Protein AF-A0A518CY31-F1 (afdb_monomer_lite)

pLDDT: mean 77.49, std 13.43, range [26.78, 96.19]

Secondary structure (DSSP, 8-state):
-PPP---S---PPP----SSSEEEEE---TT-HHHHHHHHHHHHHHHTTSSEEEEEE--HHHH-TT--HHHHHHHHHHHHHHHHS--TT--EEEE-SPPPHHHHHHHHTT-SEEE--S-S-HHHHHHH-SPEE-SHHHHHHHHHHHHSTTSPPHHHHHHHHT-SEEEEEEES---HHHHHHHHHHHTTTS-TEEEEEEE--SHHHHHHHHHHHTSTTGGGEEEE-S-HHHHHHH--S-EEEEEEEGGG-HHHHHHHHHHHGGGEEEEEEEEEES--SHHHHHHHHTTPEEEEEETTEEEEEPPSS--TTS--

Radius of gyration: 22.06 Å; chains: 1; bounding box: 59×37×68 Å

Foldseek 3Di:
DDDPPPPDDDLAADDDDDLALFEEEEEFLLLDLVRLLQQLQQCVLCFVQLNYAYEYEAECVRSHVVDDPVNSVVSNQVSNCVPPNDNVSGHYHYDHDDDDLSRLCSHLVNGQAYEDCPPDDPVVVVSSVGDYRHHSVSNNVSCCVSVDPQADNSQNLVLQLVCQAEEEEEAAARFLRNLLNVLVSCVVRHHPHYAYEYEHADDRRVNSVVNNCVGPCVVRYHYHPDHLLVVLVVDDAAHQEYEAECPVDDPSRVSNCLSCVVRHDQFHKYKYFQHPPVSVVVCVVVVWAWDDDDVGMTITTDHNDCDPVNVD

Sequence (312 aa):
MQIPSDERDGPERWPLVTLAPTRLLAWPRWERPDALERLVAVLEPAIRDGFAAVVLRFDPEEDGLHLDSDTALERFFAACADAFGDPSAIEALVVDVPLVRGELRSLAAAVDGLVDVGDRDALELARIGLAPLRTAAEVATWRTRHGEPGSLAPCLRAALCELVEGTALWLGGPDERTARDLAASLEGVIGDDARLVVAAPGRAAREARGVLLSSSLAPVIDWIDLDAVSLARAWTEPLELLVLDGSRGLPPLRRALDAWRSHLALGANVALVNDGGEGRELLLTEGLRLRSTDRGAAVFAAPERPDARLAR

Structure (mmCIF, N/CA/C/O backbone):
data_AF-A0A518CY31-F1
#
_entry.id   AF-A0A518CY31-F1
#
loop_
_atom_site.group_PDB
_atom_site.id
_atom_site.type_symbol
_atom_site.label_atom_id
_atom_site.label_alt_id
_atom_site.label_comp_id
_atom_site.label_asym_id
_atom_site.label_entity_id
_atom_site.label_seq_id
_atom_site.pdbx_PDB_ins_code
_atom_site.Cartn_x
_atom_site.Cartn_y
_atom_site.Cartn_z
_atom_site.occupancy
_atom_site.B_iso_or_equiv
_atom_site.auth_seq_id
_atom_site.auth_comp_id
_atom_site.auth_asym_id
_atom_site.auth_atom_id
_atom_site.pdbx_PDB_model_num
ATOM 1 N N . MET A 1 1 ? -36.641 -14.722 -25.970 1.00 37.84 1 MET A N 1
ATOM 2 C CA . MET A 1 1 ? -35.339 -14.178 -26.399 1.00 37.84 1 MET A CA 1
ATOM 3 C C . MET A 1 1 ? -34.779 -13.453 -25.190 1.00 37.84 1 MET A C 1
ATOM 5 O O . MET A 1 1 ? -35.264 -12.381 -24.862 1.00 37.84 1 MET A O 1
ATOM 9 N N . GLN A 1 2 ? -33.944 -14.146 -24.417 1.00 26.78 2 GLN A N 1
ATOM 10 C CA . GLN A 1 2 ? -33.345 -13.619 -23.192 1.00 26.78 2 GLN A CA 1
ATOM 11 C C . GLN A 1 2 ? -32.123 -12.790 -23.585 1.00 26.78 2 GLN A C 1
ATOM 13 O O . GLN A 1 2 ? -31.297 -13.252 -24.369 1.00 26.78 2 GLN A O 1
ATOM 18 N N . ILE A 1 3 ? -32.057 -11.562 -23.082 1.00 30.03 3 ILE A N 1
ATOM 19 C CA . ILE A 1 3 ? -30.855 -10.731 -23.129 1.00 30.03 3 ILE A CA 1
ATOM 20 C C . ILE A 1 3 ? -29.905 -11.327 -22.076 1.00 30.03 3 ILE A C 1
ATOM 22 O O . ILE A 1 3 ? -30.347 -11.475 -20.933 1.00 30.03 3 ILE A O 1
ATOM 26 N N . PRO A 1 4 ? -28.670 -11.732 -22.421 1.00 36.66 4 PRO A N 1
ATOM 27 C CA . PRO A 1 4 ? -27.710 -12.197 -21.429 1.00 36.66 4 PRO A CA 1
ATOM 28 C C . PRO A 1 4 ? -27.402 -11.054 -20.463 1.00 36.66 4 PRO A C 1
ATOM 30 O O . PRO A 1 4 ? -27.099 -9.936 -20.875 1.00 36.66 4 PRO A O 1
ATOM 33 N N . SER A 1 5 ? -27.535 -11.340 -19.178 1.00 40.38 5 SER A N 1
ATOM 34 C CA . SER A 1 5 ? -27.248 -10.448 -18.064 1.00 40.38 5 SER A CA 1
ATOM 35 C C . SER A 1 5 ? -25.738 -10.342 -17.819 1.00 40.38 5 SER A C 1
ATOM 37 O O . SER A 1 5 ? -25.258 -10.855 -16.817 1.00 40.38 5 SER A O 1
ATOM 39 N N . ASP A 1 6 ? -25.022 -9.669 -18.722 1.00 40.16 6 ASP A N 1
ATOM 40 C CA . ASP A 1 6 ? -23.598 -9.294 -18.575 1.00 40.16 6 ASP A CA 1
ATOM 41 C C . ASP A 1 6 ? -23.417 -7.862 -18.009 1.00 40.16 6 ASP A C 1
ATOM 43 O O . ASP A 1 6 ? -22.346 -7.271 -18.090 1.00 40.16 6 ASP A O 1
ATOM 47 N N . GLU A 1 7 ? -24.466 -7.255 -17.442 1.00 38.84 7 GLU A N 1
ATOM 48 C CA . GLU A 1 7 ? -24.470 -5.829 -17.052 1.00 38.84 7 GLU A CA 1
ATOM 49 C C . GLU A 1 7 ? -24.350 -5.549 -15.544 1.00 38.84 7 GLU A C 1
ATOM 51 O O . GLU A 1 7 ? -24.724 -4.474 -15.070 1.00 38.84 7 GLU A O 1
ATOM 56 N N . ARG A 1 8 ? -23.794 -6.474 -14.762 1.00 38.59 8 ARG A N 1
ATOM 57 C CA . ARG A 1 8 ? -23.371 -6.182 -13.387 1.00 38.59 8 ARG A CA 1
ATOM 58 C C . ARG A 1 8 ? -22.140 -6.993 -13.051 1.00 38.59 8 ARG A C 1
ATOM 60 O O . ARG A 1 8 ? -22.305 -8.053 -12.489 1.00 38.59 8 ARG A O 1
ATOM 67 N N . ASP A 1 9 ? -20.978 -6.492 -13.438 1.00 40.56 9 ASP A N 1
ATOM 68 C CA . ASP A 1 9 ? -19.723 -6.616 -12.697 1.00 40.56 9 ASP A CA 1
ATOM 69 C C . ASP A 1 9 ? -18.748 -5.633 -13.356 1.00 40.56 9 ASP A C 1
ATOM 71 O O . ASP A 1 9 ? -18.490 -5.683 -14.561 1.00 40.56 9 ASP A O 1
ATOM 75 N N . GLY A 1 10 ? -18.254 -4.653 -12.595 1.00 45.22 10 GLY A N 1
ATOM 76 C CA . GLY A 1 10 ? -17.042 -3.951 -13.019 1.00 45.22 10 GLY A CA 1
ATOM 77 C C . GLY A 1 10 ? -15.913 -4.979 -13.168 1.00 45.22 10 GLY A C 1
ATOM 78 O O . GLY A 1 10 ? -16.012 -6.052 -12.578 1.00 45.22 10 GLY A O 1
ATOM 79 N N . PRO A 1 11 ? -14.850 -4.707 -13.944 1.00 48.38 11 PRO A N 1
ATOM 80 C CA . PRO A 1 11 ? -13.732 -5.639 -14.016 1.00 48.38 11 PRO A CA 1
ATOM 81 C C . PRO A 1 11 ? -13.215 -5.890 -12.596 1.00 48.38 11 PRO A C 1
ATOM 83 O O . PRO A 1 11 ? -12.748 -4.958 -11.938 1.00 48.38 11 PRO A O 1
ATOM 86 N N . GLU A 1 12 ? -13.347 -7.129 -12.123 1.00 58.69 12 GLU A N 1
ATOM 87 C CA . GLU A 1 12 ? -12.766 -7.580 -10.862 1.00 58.69 12 GLU A CA 1
ATOM 88 C C . GLU A 1 12 ? -11.277 -7.206 -10.883 1.00 58.69 12 GLU A C 1
ATOM 90 O O . GLU A 1 12 ? -10.581 -7.452 -11.879 1.00 58.69 12 GLU A O 1
ATOM 95 N N . ARG A 1 13 ? -10.809 -6.483 -9.857 1.00 65.31 13 ARG A N 1
ATOM 96 C CA . ARG A 1 13 ? -9.423 -5.998 -9.808 1.00 65.31 13 ARG A CA 1
ATOM 97 C C . ARG A 1 13 ? -8.477 -7.191 -9.729 1.00 65.31 13 ARG A C 1
ATOM 99 O O . ARG A 1 13 ? -8.743 -8.147 -9.009 1.00 65.31 13 ARG A O 1
ATOM 106 N N . TRP A 1 14 ? -7.348 -7.104 -10.431 1.00 77.50 14 TRP A N 1
ATOM 107 C CA . TRP A 1 14 ? -6.321 -8.141 -10.350 1.00 77.50 14 TRP A CA 1
ATOM 108 C C . TRP A 1 14 ? -5.801 -8.273 -8.906 1.00 77.50 14 TRP A C 1
ATOM 110 O O . TRP A 1 14 ? -5.466 -7.247 -8.301 1.00 77.50 14 TRP A O 1
ATOM 120 N N . PRO A 1 15 ? -5.709 -9.491 -8.342 1.00 76.81 15 PRO A N 1
ATOM 121 C CA . PRO A 1 15 ? -5.292 -9.681 -6.958 1.00 76.81 15 PRO A CA 1
ATOM 122 C C . PRO A 1 15 ? -3.784 -9.428 -6.823 1.00 76.81 15 PRO A C 1
ATOM 124 O O . PRO A 1 15 ? -2.960 -10.292 -7.109 1.00 76.81 15 PRO A O 1
ATOM 127 N N . LEU A 1 16 ? -3.413 -8.217 -6.400 1.00 77.44 16 LEU A N 1
ATOM 128 C CA . LEU A 1 16 ? -2.031 -7.832 -6.107 1.00 77.44 16 LEU A CA 1
ATOM 129 C C . LEU A 1 16 ? -1.851 -7.683 -4.596 1.00 77.44 16 LEU A C 1
ATOM 131 O O . LEU A 1 16 ? -2.319 -6.712 -3.997 1.00 77.44 16 LEU A O 1
ATOM 135 N N . VAL A 1 17 ? -1.149 -8.636 -3.988 1.00 79.50 17 VAL A N 1
ATOM 136 C CA . VAL A 1 17 ? -0.787 -8.581 -2.569 1.00 79.50 17 VAL A CA 1
ATOM 137 C C . VAL A 1 17 ? 0.557 -7.880 -2.452 1.00 79.50 17 VAL A C 1
ATOM 139 O O . VAL A 1 17 ? 1.554 -8.375 -2.967 1.00 79.50 17 VAL A O 1
ATOM 142 N N . THR A 1 18 ? 0.571 -6.716 -1.805 1.00 80.00 18 THR A N 1
ATOM 143 C CA . THR A 1 18 ? 1.792 -5.931 -1.624 1.00 80.00 18 THR A CA 1
ATOM 144 C C . THR A 1 18 ? 1.776 -5.123 -0.335 1.00 80.00 18 THR A C 1
ATOM 146 O O . THR A 1 18 ? 0.711 -4.651 0.081 1.00 80.00 18 THR A O 1
ATOM 149 N N . LEU A 1 19 ? 2.948 -4.958 0.285 1.00 72.94 19 LEU A N 1
ATOM 150 C CA . LEU A 1 19 ? 3.123 -4.062 1.427 1.00 72.94 19 LEU A CA 1
ATOM 151 C C . LEU A 1 19 ? 3.312 -2.618 0.966 1.00 72.94 19 LEU A C 1
ATOM 153 O O . LEU A 1 19 ? 2.888 -1.705 1.671 1.00 72.94 19 LEU A O 1
ATOM 157 N N . ALA A 1 20 ? 3.883 -2.398 -0.218 1.00 78.50 20 ALA A N 1
ATOM 158 C CA . ALA A 1 20 ? 4.064 -1.059 -0.749 1.00 78.50 20 ALA A CA 1
ATOM 159 C C . ALA A 1 20 ? 2.729 -0.286 -0.841 1.00 78.50 20 ALA A C 1
ATOM 161 O O . ALA A 1 20 ? 1.679 -0.845 -1.188 1.00 78.50 20 ALA A O 1
ATOM 162 N N . PRO A 1 21 ? 2.746 1.028 -0.556 1.00 71.81 21 PRO A N 1
ATOM 163 C CA . PRO A 1 21 ? 1.538 1.849 -0.566 1.00 71.81 21 PRO A CA 1
ATOM 164 C C . PRO A 1 21 ? 1.033 2.127 -1.983 1.00 71.81 21 PRO A C 1
ATOM 166 O O . PRO A 1 21 ? -0.125 2.488 -2.164 1.00 71.81 21 PRO A O 1
ATOM 169 N N . THR A 1 22 ? 1.898 1.984 -2.987 1.00 85.75 22 THR A N 1
ATOM 170 C CA . THR A 1 22 ? 1.567 2.221 -4.392 1.00 85.75 22 THR A CA 1
ATOM 171 C C . THR A 1 22 ? 2.145 1.121 -5.273 1.00 85.75 22 THR A C 1
ATOM 173 O O . THR A 1 22 ? 3.075 0.415 -4.882 1.00 85.75 22 THR A O 1
ATOM 176 N N . ARG A 1 23 ? 1.584 0.960 -6.471 1.00 91.38 23 ARG A N 1
ATOM 177 C CA . ARG A 1 23 ? 1.974 -0.055 -7.452 1.00 91.38 23 ARG A CA 1
ATOM 178 C C . ARG A 1 23 ? 2.261 0.605 -8.788 1.00 91.38 23 ARG A C 1
ATOM 180 O O . ARG A 1 23 ? 1.411 1.304 -9.339 1.00 91.38 23 ARG A O 1
ATOM 187 N N . LEU A 1 24 ? 3.438 0.343 -9.334 1.00 94.44 24 LEU A N 1
ATOM 188 C CA . LEU A 1 24 ? 3.802 0.735 -10.688 1.00 94.44 24 LEU A CA 1
ATOM 189 C C . LEU A 1 24 ? 3.884 -0.505 -11.563 1.00 94.44 24 LEU A C 1
ATOM 191 O O . LEU A 1 24 ? 4.696 -1.388 -11.310 1.00 94.44 24 LEU A O 1
ATOM 195 N N . LEU A 1 25 ? 3.068 -0.552 -12.611 1.00 94.25 25 LEU A N 1
ATOM 196 C CA . LEU A 1 25 ? 3.213 -1.549 -13.661 1.00 94.25 25 LEU A CA 1
ATOM 197 C C . LEU A 1 25 ? 4.387 -1.165 -14.556 1.00 94.25 25 LEU A C 1
ATOM 199 O O . LEU A 1 25 ? 4.446 -0.049 -15.070 1.00 94.25 25 LEU A O 1
ATOM 203 N N . ALA A 1 26 ? 5.293 -2.104 -14.774 1.00 92.94 26 ALA A N 1
ATOM 204 C CA . ALA A 1 26 ? 6.403 -1.989 -15.696 1.00 92.94 26 ALA A CA 1
ATOM 205 C C . ALA A 1 26 ? 6.455 -3.218 -16.603 1.00 92.94 26 ALA A C 1
ATOM 207 O O . ALA A 1 26 ? 6.161 -4.343 -16.198 1.00 92.94 26 ALA A O 1
ATOM 208 N N . TRP A 1 27 ? 6.847 -2.989 -17.850 1.00 88.50 27 TRP A N 1
ATOM 209 C CA . TRP A 1 27 ? 6.891 -4.029 -18.869 1.00 88.50 27 TRP A CA 1
ATOM 210 C C . TRP A 1 27 ? 8.176 -3.904 -19.695 1.00 88.50 27 TRP A C 1
ATOM 212 O O . TRP A 1 27 ? 8.152 -3.383 -20.816 1.00 88.50 27 TRP A O 1
ATOM 222 N N . PRO A 1 28 ? 9.327 -4.303 -19.124 1.00 88.25 28 PRO A N 1
ATOM 223 C CA . PRO A 1 28 ? 10.593 -4.247 -19.840 1.00 88.25 28 PRO A CA 1
ATOM 224 C C . PRO A 1 28 ? 10.627 -5.264 -20.988 1.00 88.25 28 PRO A C 1
ATOM 226 O O . PRO A 1 28 ? 9.915 -6.265 -20.982 1.00 88.25 28 PRO A O 1
ATOM 229 N N . ARG A 1 29 ? 11.498 -5.014 -21.969 1.00 85.25 29 ARG A N 1
ATOM 230 C CA . ARG A 1 29 ? 11.925 -6.021 -22.949 1.00 85.25 29 ARG A CA 1
ATOM 231 C C . ARG A 1 29 ? 13.005 -6.889 -22.324 1.00 85.25 29 ARG A C 1
ATOM 233 O O . ARG A 1 29 ? 14.163 -6.481 -22.262 1.00 85.25 29 ARG A O 1
ATOM 240 N N . TRP A 1 30 ? 12.622 -8.048 -21.813 1.00 85.44 30 TRP A N 1
ATOM 241 C CA . TRP A 1 30 ? 13.512 -8.920 -21.046 1.00 85.44 30 TRP A CA 1
ATOM 242 C C . TRP A 1 30 ? 14.681 -9.493 -21.853 1.00 85.44 30 TRP A C 1
ATOM 244 O O . TRP A 1 30 ? 15.728 -9.825 -21.293 1.00 85.44 30 TRP A O 1
ATOM 254 N N . GLU A 1 31 ? 14.534 -9.572 -23.173 1.00 81.50 31 GLU A N 1
ATOM 255 C CA . GLU A 1 31 ? 15.571 -10.002 -24.104 1.00 81.50 31 GLU A CA 1
ATOM 256 C C . GLU A 1 31 ? 16.671 -8.947 -24.311 1.00 81.50 31 GLU A C 1
ATOM 258 O O . GLU A 1 31 ? 17.739 -9.252 -24.848 1.00 81.50 31 GLU A O 1
ATOM 263 N N . ARG A 1 32 ? 16.423 -7.700 -23.892 1.00 84.00 32 ARG A N 1
ATOM 264 C CA . ARG A 1 32 ? 17.317 -6.560 -24.092 1.00 84.00 32 ARG A CA 1
ATOM 265 C C . ARG A 1 32 ? 18.075 -6.215 -22.805 1.00 84.00 32 ARG A C 1
ATOM 267 O O . ARG A 1 32 ? 17.458 -5.734 -21.855 1.00 84.00 32 ARG A O 1
ATOM 274 N N . PRO A 1 33 ? 19.414 -6.366 -22.772 1.00 76.19 33 PRO A N 1
ATOM 275 C CA . PRO A 1 33 ? 20.207 -6.082 -21.571 1.00 76.19 33 PRO A CA 1
ATOM 276 C C . PRO A 1 33 ? 20.062 -4.640 -21.060 1.00 76.19 33 PRO A C 1
ATOM 278 O O . PRO A 1 33 ? 20.013 -4.403 -19.860 1.00 76.19 33 PRO A O 1
ATOM 281 N N . ASP A 1 34 ? 19.927 -3.680 -21.976 1.00 87.00 34 ASP A N 1
ATOM 282 C CA . ASP A 1 34 ? 19.817 -2.249 -21.687 1.00 87.00 34 ASP A CA 1
ATOM 283 C C . ASP A 1 34 ? 18.421 -1.819 -21.196 1.00 87.00 34 ASP A C 1
ATOM 285 O O . ASP A 1 34 ? 18.264 -0.722 -20.656 1.00 87.00 34 ASP A O 1
ATOM 289 N N . ALA A 1 35 ? 17.390 -2.650 -21.391 1.00 88.19 35 ALA A N 1
ATOM 290 C CA . ALA A 1 35 ? 16.018 -2.300 -21.028 1.00 88.19 35 ALA A CA 1
ATOM 291 C C . ALA A 1 35 ? 15.815 -2.262 -19.508 1.00 88.19 35 ALA A C 1
ATOM 293 O O . ALA A 1 35 ? 15.137 -1.362 -19.009 1.00 88.19 35 ALA A O 1
ATOM 294 N N . LEU A 1 36 ? 16.432 -3.192 -18.771 1.00 89.19 36 LEU A N 1
ATOM 295 C CA . LEU A 1 36 ? 16.355 -3.225 -17.309 1.00 89.19 36 LEU A CA 1
ATOM 296 C C . LEU A 1 36 ? 17.103 -2.053 -16.676 1.00 89.19 36 LEU A C 1
ATOM 298 O O . LEU A 1 36 ? 16.550 -1.395 -15.802 1.00 89.19 36 LEU A O 1
ATOM 302 N N . GLU A 1 37 ? 18.299 -1.723 -17.164 1.00 91.81 37 GLU A N 1
ATOM 303 C CA . GLU A 1 37 ? 19.059 -0.562 -16.680 1.00 91.81 37 GLU A CA 1
ATOM 304 C C . GLU A 1 37 ? 18.272 0.744 -16.866 1.00 91.81 37 GLU A C 1
ATOM 306 O O . GLU A 1 37 ? 18.145 1.544 -15.935 1.00 91.81 37 GLU A O 1
ATOM 311 N N . ARG A 1 38 ? 17.670 0.944 -18.049 1.00 92.12 38 ARG A N 1
ATOM 312 C CA . ARG A 1 38 ? 16.790 2.097 -18.300 1.00 92.12 38 ARG A CA 1
ATOM 313 C C . ARG A 1 38 ? 15.576 2.104 -17.382 1.00 92.12 38 ARG A C 1
ATOM 315 O O . ARG A 1 38 ? 15.224 3.156 -16.851 1.00 92.12 38 ARG A O 1
ATOM 322 N N . LEU A 1 39 ? 14.926 0.952 -17.219 1.00 93.75 39 LEU A N 1
ATOM 323 C CA . LEU A 1 39 ? 13.747 0.822 -16.372 1.00 93.75 39 LEU A CA 1
ATOM 324 C C . LEU A 1 39 ? 14.073 1.181 -14.922 1.00 93.75 39 LEU A C 1
ATOM 326 O O . LEU A 1 39 ? 13.369 1.996 -14.328 1.00 93.75 39 LEU A O 1
ATOM 330 N N . VAL A 1 40 ? 15.162 0.638 -14.380 1.00 94.69 40 VAL A N 1
ATOM 331 C CA . VAL A 1 40 ? 15.624 0.922 -13.018 1.00 94.69 40 VAL A CA 1
ATOM 332 C C . VAL A 1 40 ? 15.954 2.406 -12.848 1.00 94.69 40 VAL A C 1
ATOM 334 O O . VAL A 1 40 ? 15.514 3.010 -11.872 1.00 94.69 40 VAL A O 1
ATOM 337 N N . ALA A 1 41 ? 16.633 3.029 -13.816 1.00 94.50 41 ALA A N 1
ATOM 338 C CA . ALA A 1 41 ? 16.935 4.462 -13.769 1.00 94.50 41 ALA A CA 1
ATOM 339 C C . ALA A 1 41 ? 15.671 5.346 -13.752 1.00 94.50 41 ALA A C 1
ATOM 341 O O . ALA A 1 41 ? 15.654 6.399 -13.115 1.00 94.50 41 ALA A O 1
ATOM 342 N N . VAL A 1 42 ? 14.599 4.933 -14.437 1.00 95.81 42 VAL A N 1
ATOM 343 C CA . VAL A 1 42 ? 13.309 5.642 -14.420 1.00 95.81 42 VAL A CA 1
ATOM 344 C C . VAL A 1 42 ? 12.538 5.380 -13.123 1.00 95.81 42 VAL A C 1
ATOM 346 O O . VAL A 1 42 ? 11.924 6.305 -12.591 1.00 95.81 42 VAL A O 1
ATOM 349 N N . LEU A 1 43 ? 12.578 4.149 -12.606 1.00 95.31 43 LEU A N 1
ATOM 350 C CA . LEU A 1 43 ? 11.849 3.723 -11.409 1.00 95.31 43 LEU A CA 1
ATOM 351 C C . LEU A 1 43 ? 12.471 4.187 -10.094 1.00 95.31 43 LEU A C 1
ATOM 353 O O . LEU A 1 43 ? 11.732 4.296 -9.115 1.00 95.31 43 LEU A O 1
ATOM 357 N N . GLU A 1 44 ? 13.784 4.448 -10.047 1.00 94.19 44 GLU A N 1
ATOM 358 C CA . GLU A 1 44 ? 14.520 4.768 -8.811 1.00 94.19 44 GLU A CA 1
ATOM 359 C C . GLU A 1 44 ? 13.756 5.728 -7.882 1.00 94.19 44 GLU A C 1
ATOM 361 O O . GLU A 1 44 ? 13.612 5.401 -6.697 1.00 94.19 44 GLU A O 1
ATOM 366 N N . PRO A 1 45 ? 13.190 6.860 -8.364 1.00 92.75 45 PRO A N 1
ATOM 367 C CA . PRO A 1 45 ? 12.512 7.805 -7.490 1.00 92.75 45 PRO A CA 1
ATOM 368 C C . PRO A 1 45 ? 11.311 7.214 -6.754 1.00 92.75 45 PRO A C 1
ATOM 370 O O . PRO A 1 45 ? 10.925 7.778 -5.741 1.00 92.75 45 PRO A O 1
ATOM 373 N N . ALA A 1 46 ? 10.706 6.131 -7.239 1.00 91.31 46 ALA A N 1
ATOM 374 C CA . ALA A 1 46 ? 9.539 5.490 -6.640 1.00 91.31 46 ALA A CA 1
ATOM 375 C C . ALA A 1 46 ? 9.869 4.256 -5.793 1.00 91.31 46 ALA A C 1
ATOM 377 O O . ALA A 1 46 ? 9.148 3.988 -4.840 1.00 91.31 46 ALA A O 1
ATOM 378 N N . ILE A 1 47 ? 10.916 3.502 -6.122 1.00 91.25 47 ILE A N 1
ATOM 379 C CA . ILE A 1 47 ? 11.086 2.144 -5.573 1.00 91.25 47 ILE A CA 1
ATOM 380 C C . ILE A 1 47 ? 12.174 2.063 -4.502 1.00 91.25 47 ILE A C 1
ATOM 382 O O . ILE A 1 47 ? 12.119 1.199 -3.633 1.00 91.25 47 ILE A O 1
ATOM 386 N N . ARG A 1 48 ? 13.150 2.981 -4.532 1.00 83.25 48 ARG A N 1
ATOM 387 C CA . ARG A 1 48 ? 14.386 2.894 -3.737 1.00 83.25 48 ARG A CA 1
ATOM 388 C C . ARG A 1 48 ? 14.159 2.804 -2.226 1.00 83.25 48 ARG A C 1
ATOM 390 O O . ARG A 1 48 ? 14.963 2.209 -1.522 1.00 83.25 48 ARG A O 1
ATOM 397 N N . ASP A 1 49 ? 13.102 3.426 -1.724 1.00 81.25 49 ASP A N 1
ATOM 398 C CA . ASP A 1 49 ? 12.746 3.434 -0.305 1.00 81.25 49 ASP A CA 1
ATOM 399 C C . ASP A 1 49 ? 11.436 2.694 -0.012 1.00 81.25 49 ASP A C 1
ATOM 401 O O . ASP A 1 49 ? 10.771 2.993 0.978 1.00 81.25 49 ASP A O 1
ATOM 405 N N . GLY A 1 50 ? 11.053 1.754 -0.883 1.00 83.38 50 GLY A N 1
ATOM 406 C CA . GLY A 1 50 ? 9.857 0.928 -0.709 1.00 83.38 50 GLY A CA 1
ATOM 407 C C . GLY A 1 50 ? 8.537 1.676 -0.907 1.00 83.38 50 GLY A C 1
ATOM 408 O O . GLY A 1 50 ? 7.481 1.193 -0.508 1.00 83.38 50 GLY A O 1
ATOM 409 N N . PHE A 1 51 ? 8.563 2.871 -1.510 1.00 84.94 51 PHE A N 1
ATOM 410 C CA . PHE A 1 51 ? 7.346 3.653 -1.739 1.00 84.94 51 PHE A CA 1
ATOM 411 C C . PHE A 1 51 ? 6.415 3.035 -2.795 1.00 84.94 51 PHE A C 1
ATOM 413 O O . PHE A 1 51 ? 5.199 3.202 -2.715 1.00 84.94 51 PHE A O 1
ATOM 420 N N . ALA A 1 52 ? 6.951 2.323 -3.779 1.00 88.00 52 ALA A N 1
ATOM 421 C CA . ALA A 1 52 ? 6.158 1.628 -4.779 1.00 88.00 52 ALA A CA 1
ATOM 422 C C . ALA A 1 52 ? 6.653 0.198 -4.960 1.00 88.00 52 ALA A C 1
ATOM 424 O O . ALA A 1 52 ? 7.856 -0.024 -5.104 1.00 88.00 52 ALA A O 1
ATOM 425 N N . ALA A 1 53 ? 5.714 -0.743 -5.024 1.00 92.94 53 ALA A N 1
ATOM 426 C CA . ALA A 1 53 ? 5.984 -2.064 -5.555 1.00 92.94 53 ALA A CA 1
ATOM 427 C C . ALA A 1 53 ? 5.986 -1.993 -7.078 1.00 92.94 53 ALA A C 1
ATOM 429 O O . ALA A 1 53 ? 5.158 -1.305 -7.691 1.00 92.94 53 ALA A O 1
ATOM 430 N N . VAL A 1 54 ? 6.908 -2.723 -7.693 1.00 95.00 54 VAL A N 1
ATOM 431 C CA . VAL A 1 54 ? 6.984 -2.833 -9.148 1.00 95.00 54 VAL A CA 1
ATOM 432 C C . VAL A 1 54 ? 6.282 -4.105 -9.571 1.00 95.00 54 VAL A C 1
ATOM 434 O O . VAL A 1 54 ? 6.726 -5.204 -9.258 1.00 95.00 54 VAL A O 1
ATOM 437 N N . VAL A 1 55 ? 5.185 -3.957 -10.300 1.00 94.44 55 VAL A N 1
ATOM 438 C CA . VAL A 1 55 ? 4.514 -5.073 -10.956 1.00 94.44 55 VAL A CA 1
ATOM 439 C C . VAL A 1 55 ? 5.162 -5.244 -12.320 1.00 94.44 55 VAL A C 1
ATOM 441 O O . VAL A 1 55 ? 5.001 -4.406 -13.202 1.00 94.44 55 VAL A O 1
ATOM 444 N N . LEU A 1 56 ? 5.939 -6.301 -12.480 1.00 93.12 56 LEU A N 1
ATOM 445 C CA . LEU A 1 56 ? 6.686 -6.632 -13.678 1.00 93.12 56 LEU A CA 1
ATOM 446 C C . LEU A 1 56 ? 5.872 -7.611 -14.518 1.00 93.12 56 LEU A C 1
ATOM 448 O O . LEU A 1 56 ? 5.592 -8.728 -14.089 1.00 93.12 56 LEU A O 1
ATOM 452 N N . ARG A 1 57 ? 5.498 -7.211 -15.731 1.00 90.06 57 ARG A N 1
ATOM 453 C CA . ARG A 1 57 ? 4.917 -8.147 -16.699 1.00 90.06 57 ARG A CA 1
ATOM 454 C C . ARG A 1 57 ? 6.036 -9.010 -17.274 1.00 90.06 57 ARG A C 1
ATOM 456 O O . ARG A 1 57 ? 6.995 -8.478 -17.837 1.00 90.06 57 ARG A O 1
ATOM 463 N N . PHE A 1 58 ? 5.863 -10.320 -17.200 1.00 88.12 58 PHE A N 1
ATOM 464 C CA . PHE A 1 58 ? 6.640 -11.313 -17.927 1.00 88.12 58 PHE A CA 1
ATOM 465 C C . PHE A 1 58 ? 5.701 -12.217 -18.743 1.00 88.12 58 PHE A C 1
ATOM 467 O O . PHE A 1 58 ? 4.680 -12.667 -18.241 1.00 88.12 58 PHE A O 1
ATOM 474 N N . ASP A 1 59 ? 5.997 -12.458 -20.015 1.00 85.75 59 ASP A N 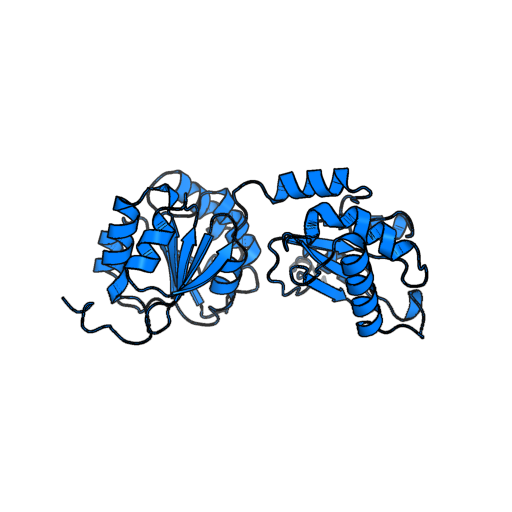1
ATOM 475 C CA . ASP A 1 59 ? 5.266 -13.425 -20.840 1.00 85.75 59 ASP A CA 1
ATOM 476 C C . ASP A 1 59 ? 6.249 -14.346 -21.542 1.00 85.75 59 ASP A C 1
ATOM 478 O O . ASP A 1 59 ? 6.976 -13.901 -22.438 1.00 85.75 59 ASP A O 1
ATOM 482 N N . PRO A 1 60 ? 6.254 -15.631 -21.169 1.00 79.00 60 PRO A N 1
ATOM 483 C CA . PRO A 1 60 ? 7.168 -16.611 -21.733 1.00 79.00 60 PRO A CA 1
ATOM 484 C C . PRO A 1 60 ? 7.134 -16.695 -23.268 1.00 79.00 60 PRO A C 1
ATOM 486 O O . PRO A 1 60 ? 8.142 -17.054 -23.882 1.00 79.00 60 PRO A O 1
ATOM 489 N N . GLU A 1 61 ? 5.995 -16.388 -23.904 1.00 81.50 61 GLU A N 1
ATOM 490 C CA . GLU A 1 61 ? 5.841 -16.473 -25.359 1.00 81.50 61 GLU A CA 1
ATOM 491 C C . GLU A 1 61 ? 6.518 -15.301 -26.081 1.00 81.50 61 GLU A C 1
ATOM 493 O O . GLU A 1 61 ? 7.114 -15.488 -27.145 1.00 81.50 61 GLU A O 1
ATOM 498 N N . GLU A 1 62 ? 6.456 -14.100 -25.505 1.00 77.88 62 GLU A N 1
ATOM 499 C CA . GLU A 1 62 ? 7.015 -12.884 -26.107 1.00 77.88 62 GLU A CA 1
ATOM 500 C C . GLU A 1 62 ? 8.452 -12.601 -25.676 1.00 77.88 62 GLU A C 1
ATOM 502 O O . GLU A 1 62 ? 9.254 -12.104 -26.467 1.00 77.88 62 GLU A O 1
ATOM 507 N N . ASP A 1 63 ? 8.757 -12.898 -24.417 1.00 76.44 63 ASP A N 1
ATOM 508 C CA . ASP A 1 63 ? 9.995 -12.508 -23.749 1.00 76.44 63 ASP A CA 1
ATOM 509 C C . ASP A 1 63 ? 11.082 -13.602 -23.870 1.00 76.44 63 ASP A C 1
ATOM 511 O O . ASP A 1 63 ? 12.253 -13.386 -23.547 1.00 76.44 63 ASP A O 1
ATOM 515 N N . GLY A 1 64 ? 10.709 -14.751 -24.448 1.00 69.00 64 GLY A N 1
ATOM 516 C CA . GLY A 1 64 ? 11.596 -15.821 -24.891 1.00 69.00 64 GLY A CA 1
ATOM 517 C C . GLY A 1 64 ? 11.625 -17.029 -23.952 1.00 69.00 64 GLY A C 1
ATOM 518 O O . GLY A 1 64 ? 11.875 -16.910 -22.758 1.00 69.00 64 GLY A O 1
ATOM 519 N N . LEU A 1 65 ? 11.503 -18.228 -24.535 1.00 61.69 65 LEU A N 1
ATOM 520 C CA . LEU A 1 65 ? 11.399 -19.533 -23.850 1.00 61.69 65 LEU A CA 1
ATOM 521 C C . LEU A 1 65 ? 12.597 -19.931 -22.957 1.00 61.69 65 LEU A C 1
ATOM 523 O O . LEU A 1 65 ? 12.590 -21.009 -22.368 1.00 61.69 65 LEU A O 1
ATOM 527 N N . HIS A 1 66 ? 13.659 -19.125 -22.912 1.00 70.50 66 HIS A N 1
ATOM 528 C CA . HIS A 1 66 ? 14.880 -19.398 -22.143 1.00 70.50 66 HIS A CA 1
ATOM 529 C C . HIS A 1 66 ? 14.980 -18.587 -20.849 1.00 70.50 66 HIS A C 1
ATOM 531 O O . HIS A 1 66 ? 15.962 -18.743 -20.123 1.00 70.50 66 HIS A O 1
ATOM 537 N N . LEU A 1 67 ? 14.015 -17.706 -20.593 1.00 80.00 67 LEU A N 1
ATOM 538 C CA . LEU A 1 67 ? 13.911 -16.941 -19.362 1.00 80.00 67 LEU A CA 1
ATOM 539 C C . LEU A 1 67 ? 12.661 -17.411 -18.614 1.00 80.00 67 LEU A C 1
ATOM 541 O O . LEU A 1 67 ? 11.615 -17.592 -19.227 1.00 80.00 67 LEU A O 1
ATOM 545 N N . ASP A 1 68 ? 12.780 -17.642 -17.313 1.00 87.88 68 ASP A N 1
ATOM 546 C CA . ASP A 1 68 ? 11.639 -17.853 -16.422 1.00 87.88 68 ASP A CA 1
ATOM 547 C C . ASP A 1 68 ? 11.433 -16.621 -15.527 1.00 87.88 68 ASP A C 1
ATOM 549 O O . ASP A 1 68 ? 12.266 -15.705 -15.492 1.00 87.88 68 ASP A O 1
ATOM 553 N N . SER A 1 69 ? 10.289 -16.573 -14.843 1.00 87.56 69 SER A N 1
ATOM 554 C CA . SER A 1 69 ? 9.889 -15.443 -14.002 1.00 87.56 69 SER A CA 1
ATOM 555 C C . SER A 1 69 ? 10.839 -15.217 -12.825 1.00 87.56 69 SER A C 1
ATOM 557 O O . SER A 1 69 ? 11.143 -14.065 -12.508 1.00 87.56 69 SER A O 1
ATOM 559 N N . ASP A 1 70 ? 11.383 -16.287 -12.244 1.00 90.25 70 ASP A N 1
ATOM 560 C CA . ASP A 1 70 ? 12.385 -16.210 -11.177 1.00 90.25 70 ASP A CA 1
ATOM 561 C C . ASP A 1 70 ? 13.673 -15.543 -11.677 1.00 90.25 70 ASP A C 1
ATOM 563 O O . ASP A 1 70 ? 14.156 -14.578 -11.083 1.00 90.25 70 ASP A O 1
ATOM 567 N N . THR A 1 71 ? 14.191 -15.970 -12.831 1.00 89.06 71 THR A N 1
ATOM 568 C CA . THR A 1 71 ? 15.387 -15.369 -13.437 1.00 89.06 71 THR A CA 1
ATOM 569 C C . THR A 1 71 ? 15.139 -13.913 -13.842 1.00 89.06 71 THR A C 1
ATOM 571 O O . THR A 1 71 ? 16.032 -13.068 -13.732 1.00 89.06 71 THR A O 1
ATOM 574 N N . ALA A 1 72 ? 13.939 -13.584 -14.327 1.00 88.06 72 ALA A N 1
ATOM 575 C CA . ALA A 1 72 ? 13.548 -12.211 -14.633 1.00 88.06 72 ALA A CA 1
ATOM 576 C C . ALA A 1 72 ? 13.597 -11.328 -13.369 1.00 88.06 72 ALA A C 1
ATOM 578 O O . ALA A 1 72 ? 14.188 -10.242 -13.381 1.00 88.06 72 ALA A O 1
ATOM 579 N N . LEU A 1 73 ? 13.061 -11.828 -12.256 1.00 91.94 73 LEU A N 1
ATOM 580 C CA . LEU A 1 73 ? 13.074 -11.145 -10.967 1.00 91.94 73 LEU A CA 1
ATOM 581 C C . LEU A 1 73 ? 14.499 -10.976 -10.413 1.00 91.94 73 LEU A C 1
ATOM 583 O O . LEU A 1 73 ? 14.869 -9.876 -10.002 1.00 91.94 73 LEU A O 1
ATOM 587 N N . GLU A 1 74 ? 15.330 -12.021 -10.472 1.00 92.25 74 GLU A N 1
ATOM 588 C CA . GLU A 1 74 ? 16.746 -11.960 -10.083 1.00 92.25 74 GLU A CA 1
ATOM 589 C C . GLU A 1 74 ? 17.509 -10.895 -10.879 1.00 92.25 74 GLU A C 1
ATOM 591 O O . GLU A 1 74 ? 18.257 -10.100 -10.306 1.00 92.25 74 GLU A O 1
ATOM 596 N N . ARG A 1 75 ? 17.289 -10.827 -12.199 1.00 91.44 75 ARG A N 1
ATOM 597 C CA . ARG A 1 75 ? 17.908 -9.809 -13.062 1.00 91.44 75 ARG A CA 1
ATOM 598 C C . ARG A 1 75 ? 17.451 -8.399 -12.715 1.00 91.44 75 ARG A C 1
ATOM 600 O O . ARG A 1 75 ? 18.269 -7.481 -12.735 1.00 91.44 75 ARG A O 1
ATOM 607 N N . PHE A 1 76 ? 16.170 -8.216 -12.400 1.00 93.25 76 PHE A N 1
ATOM 608 C CA . PHE A 1 76 ? 15.653 -6.926 -11.954 1.00 93.25 76 PHE A CA 1
ATOM 609 C C . PHE A 1 76 ? 16.321 -6.485 -10.645 1.00 93.25 76 PHE A C 1
ATOM 611 O O . PHE A 1 76 ? 16.856 -5.379 -10.576 1.00 93.25 76 PHE A O 1
ATOM 618 N N . PHE A 1 77 ? 16.377 -7.363 -9.639 1.00 94.56 77 PHE A N 1
ATOM 619 C CA . PHE A 1 77 ? 17.027 -7.053 -8.365 1.00 94.56 77 PHE A CA 1
ATOM 620 C C . PHE A 1 77 ? 18.536 -6.823 -8.500 1.00 94.56 77 PHE A C 1
ATOM 622 O O . PHE A 1 77 ? 19.067 -5.938 -7.831 1.00 94.56 77 PHE A O 1
ATOM 629 N N . ALA A 1 78 ? 19.220 -7.550 -9.388 1.00 93.38 78 ALA A N 1
ATOM 630 C CA . ALA A 1 78 ? 20.624 -7.297 -9.704 1.00 93.38 78 ALA A CA 1
ATOM 631 C C . ALA A 1 78 ? 20.825 -5.898 -10.311 1.00 93.38 78 ALA A C 1
ATOM 633 O O . ALA A 1 78 ? 21.666 -5.141 -9.834 1.00 93.38 78 ALA A O 1
ATOM 634 N N . ALA A 1 79 ? 19.995 -5.504 -11.285 1.00 93.31 79 ALA A N 1
ATOM 635 C CA . ALA A 1 79 ? 20.051 -4.166 -11.878 1.00 93.31 79 ALA A CA 1
ATOM 636 C C . ALA A 1 79 ? 19.752 -3.056 -10.851 1.00 93.31 79 ALA A C 1
ATOM 638 O O . ALA A 1 79 ? 20.392 -2.005 -10.861 1.00 93.31 79 ALA A O 1
ATOM 639 N N . CYS A 1 80 ? 18.811 -3.289 -9.931 1.00 93.69 80 CYS A N 1
ATOM 640 C CA . CYS A 1 80 ? 18.562 -2.401 -8.796 1.00 93.69 80 CYS A CA 1
ATOM 641 C C . CYS A 1 80 ? 19.791 -2.274 -7.887 1.00 93.69 80 CYS A C 1
ATOM 643 O O . CYS A 1 80 ? 20.174 -1.162 -7.512 1.00 93.69 80 CYS A O 1
ATOM 645 N N . ALA A 1 81 ? 20.426 -3.402 -7.560 1.00 93.69 81 ALA A N 1
ATOM 646 C CA . ALA A 1 81 ? 21.600 -3.415 -6.703 1.00 93.69 81 ALA A CA 1
ATOM 647 C C . ALA A 1 81 ? 22.779 -2.653 -7.327 1.00 93.69 81 ALA A C 1
ATOM 649 O O . ALA A 1 81 ? 23.414 -1.833 -6.661 1.00 93.69 81 ALA A O 1
ATOM 650 N N . ASP A 1 82 ? 23.009 -2.847 -8.626 1.00 93.44 82 ASP A N 1
ATOM 651 C CA . ASP A 1 82 ? 24.044 -2.136 -9.378 1.00 93.44 82 ASP A CA 1
ATOM 652 C C . ASP A 1 82 ? 23.778 -0.622 -9.449 1.00 93.44 82 ASP A C 1
ATOM 654 O O . ASP A 1 82 ? 24.711 0.180 -9.362 1.00 93.44 82 ASP A O 1
ATOM 658 N N . ALA A 1 83 ? 22.512 -0.209 -9.578 1.00 90.81 83 ALA A N 1
ATOM 659 C CA . ALA A 1 83 ? 22.144 1.196 -9.739 1.00 90.81 83 ALA A CA 1
ATOM 660 C C . ALA A 1 83 ? 22.226 2.015 -8.438 1.00 90.81 83 ALA A C 1
ATOM 662 O O . ALA A 1 83 ? 22.680 3.161 -8.462 1.00 90.81 83 ALA A O 1
ATOM 663 N N . PHE A 1 84 ? 21.773 1.471 -7.304 1.00 89.62 84 PHE A N 1
ATOM 664 C CA . PHE A 1 84 ? 21.666 2.247 -6.056 1.00 89.62 84 PHE A CA 1
ATOM 665 C C . PHE A 1 84 ? 22.029 1.488 -4.769 1.00 89.62 84 PHE A C 1
ATOM 667 O O . PHE A 1 84 ? 21.877 2.051 -3.679 1.00 89.62 84 PHE A O 1
ATOM 674 N N . GLY A 1 85 ? 22.581 0.275 -4.863 1.00 88.88 85 GLY A N 1
ATOM 675 C CA . GLY A 1 85 ? 23.190 -0.439 -3.739 1.00 88.88 85 GLY A CA 1
ATOM 676 C C . GLY A 1 85 ? 22.320 -1.548 -3.155 1.00 88.88 85 GLY A C 1
ATOM 677 O O . GLY A 1 85 ? 22.215 -2.616 -3.734 1.00 88.88 85 GLY A O 1
ATOM 678 N N . ASP A 1 86 ? 21.770 -1.353 -1.958 1.00 84.50 86 ASP A N 1
ATOM 679 C CA . ASP A 1 86 ? 20.981 -2.389 -1.278 1.00 84.50 86 ASP A CA 1
ATOM 680 C C . ASP A 1 86 ? 19.526 -2.410 -1.797 1.00 84.50 86 ASP A C 1
ATOM 682 O O . ASP A 1 86 ? 18.814 -1.420 -1.598 1.00 84.50 86 ASP A O 1
ATOM 686 N N . PRO A 1 87 ? 19.052 -3.500 -2.439 1.00 87.19 87 PRO A N 1
ATOM 687 C CA . PRO A 1 87 ? 17.681 -3.605 -2.923 1.00 87.19 87 PRO A CA 1
ATOM 688 C C . PRO A 1 87 ? 16.692 -4.122 -1.860 1.00 87.19 87 PRO A C 1
ATOM 690 O O . PRO A 1 87 ? 15.545 -4.390 -2.200 1.00 87.19 87 PRO A O 1
ATOM 693 N N . SER A 1 88 ? 17.090 -4.279 -0.590 1.00 79.75 88 SER A N 1
ATOM 694 C CA . SER A 1 88 ? 16.258 -4.893 0.463 1.00 79.75 88 SER A CA 1
ATOM 695 C C . SER A 1 88 ? 14.910 -4.206 0.723 1.00 79.75 88 SER A C 1
ATOM 697 O O . SER A 1 88 ? 13.974 -4.852 1.189 1.00 79.75 88 SER A O 1
ATOM 699 N N . ALA A 1 89 ? 14.796 -2.911 0.418 1.00 79.06 89 ALA A N 1
ATOM 700 C CA . ALA A 1 89 ? 13.555 -2.147 0.547 1.00 79.06 89 ALA A CA 1
ATOM 701 C C . ALA A 1 89 ? 12.625 -2.266 -0.674 1.00 79.06 89 ALA A C 1
ATOM 703 O O . ALA A 1 89 ? 11.517 -1.734 -0.647 1.00 79.06 89 ALA A O 1
ATOM 704 N N . ILE A 1 90 ? 13.073 -2.907 -1.757 1.00 87.94 90 ILE A N 1
ATOM 705 C CA . ILE A 1 90 ? 12.318 -2.999 -3.006 1.00 87.94 90 ILE A CA 1
ATOM 706 C C . ILE A 1 90 ? 11.401 -4.200 -2.963 1.00 87.94 90 ILE A C 1
ATOM 708 O O . ILE A 1 90 ? 11.820 -5.329 -2.719 1.00 87.94 90 ILE A O 1
ATOM 712 N N . GLU A 1 91 ? 10.149 -3.942 -3.303 1.00 89.44 91 GLU A N 1
ATOM 713 C CA . GLU A 1 91 ? 9.157 -4.970 -3.526 1.00 89.44 91 GLU A CA 1
ATOM 714 C C . GLU A 1 91 ? 8.865 -5.077 -5.025 1.00 89.44 91 GLU A C 1
ATOM 716 O O . GLU A 1 91 ? 8.596 -4.076 -5.697 1.00 89.44 91 GLU A O 1
ATOM 721 N N . ALA A 1 92 ? 8.929 -6.293 -5.560 1.00 93.19 92 ALA A N 1
ATOM 722 C CA . ALA A 1 92 ? 8.617 -6.571 -6.951 1.00 93.19 92 ALA A CA 1
ATOM 723 C C . ALA A 1 92 ? 7.722 -7.807 -7.050 1.00 93.19 92 ALA A C 1
ATOM 725 O O . ALA A 1 92 ? 7.961 -8.820 -6.395 1.00 93.19 92 ALA A O 1
ATOM 726 N N . LEU A 1 93 ? 6.685 -7.699 -7.872 1.00 91.81 93 LEU A N 1
ATOM 727 C CA . LEU A 1 93 ? 5.732 -8.756 -8.184 1.00 91.81 93 LEU A CA 1
ATOM 728 C C . LEU A 1 93 ? 5.879 -9.088 -9.662 1.00 91.81 93 LEU A C 1
ATOM 730 O O . LEU A 1 93 ? 5.901 -8.170 -10.477 1.00 91.81 93 LEU A O 1
ATOM 734 N N . VAL A 1 94 ? 5.937 -10.365 -10.027 1.00 91.88 94 VAL A N 1
ATOM 735 C CA . VAL A 1 94 ? 5.939 -10.773 -11.436 1.00 91.88 94 VAL A CA 1
ATOM 736 C C . VAL A 1 94 ? 4.558 -11.299 -11.803 1.00 91.88 94 VAL A C 1
ATOM 738 O O . VAL A 1 94 ? 4.014 -12.159 -11.118 1.00 91.88 94 VAL A O 1
ATOM 741 N N . VAL A 1 95 ? 3.988 -10.770 -12.882 1.00 90.56 95 VAL A N 1
ATOM 742 C CA . VAL A 1 95 ? 2.819 -11.353 -13.545 1.00 90.56 95 VAL A CA 1
ATOM 743 C C . VAL A 1 95 ? 3.352 -12.144 -14.727 1.00 90.56 95 VAL A C 1
ATOM 745 O O . VAL A 1 95 ? 3.753 -11.539 -15.717 1.00 90.56 95 VAL A O 1
ATOM 748 N N . ASP A 1 96 ? 3.405 -13.467 -14.585 1.00 88.06 96 ASP A N 1
ATOM 749 C CA . ASP A 1 96 ? 4.055 -14.402 -15.515 1.00 88.06 96 ASP A CA 1
ATOM 750 C C . ASP A 1 96 ? 3.076 -15.218 -16.375 1.00 88.06 96 ASP A C 1
ATOM 752 O O . ASP A 1 96 ? 3.463 -16.161 -17.069 1.00 88.06 96 ASP A O 1
ATOM 756 N N . VAL A 1 97 ? 1.799 -14.836 -16.350 1.00 84.38 97 VAL A N 1
ATOM 757 C CA . VAL A 1 97 ? 0.745 -15.426 -17.174 1.00 84.38 97 VAL A CA 1
ATOM 758 C C . VAL A 1 97 ? 0.443 -14.534 -18.384 1.00 84.38 97 VAL A C 1
ATOM 760 O O . VAL A 1 97 ? 0.365 -13.310 -18.236 1.00 84.38 97 VAL A O 1
ATOM 763 N N . PRO A 1 98 ? 0.225 -15.109 -19.583 1.00 83.25 98 PRO A N 1
ATOM 764 C CA . PRO A 1 98 ? -0.250 -14.348 -20.733 1.00 83.25 98 PRO A CA 1
ATOM 765 C C . PRO A 1 98 ? -1.604 -13.697 -20.429 1.00 83.25 98 PRO A C 1
ATOM 767 O O . PRO A 1 98 ? -2.548 -14.381 -20.040 1.00 83.25 98 PRO A O 1
ATOM 770 N N . LEU A 1 99 ? -1.703 -12.378 -20.619 1.00 82.62 99 LEU A N 1
ATOM 771 C CA . LEU A 1 99 ? -2.904 -11.607 -20.283 1.00 82.62 99 LEU A CA 1
ATOM 772 C C . LEU A 1 99 ? -3.738 -11.302 -21.526 1.00 82.62 99 LEU A C 1
ATOM 774 O O . LEU A 1 99 ? -3.278 -10.642 -22.464 1.00 82.62 99 LEU A O 1
ATOM 778 N N . VAL A 1 100 ? -5.013 -11.687 -21.511 1.00 81.31 100 VAL A N 1
ATOM 779 C CA . VAL A 1 100 ? -5.976 -11.251 -22.526 1.00 81.31 100 VAL A CA 1
ATOM 780 C C . VAL A 1 100 ? -6.470 -9.827 -22.247 1.00 81.31 100 VAL A C 1
ATOM 782 O O . VAL A 1 100 ? -6.231 -9.217 -21.206 1.00 81.31 100 VAL A O 1
ATOM 785 N N . ARG A 1 101 ? -7.213 -9.245 -23.194 1.00 72.69 101 ARG A N 1
ATOM 786 C CA . ARG A 1 101 ? -7.638 -7.835 -23.117 1.00 72.69 101 ARG A CA 1
ATOM 787 C C . ARG A 1 101 ? -8.445 -7.480 -21.858 1.00 72.69 101 ARG A C 1
ATOM 789 O O . ARG A 1 101 ? -8.335 -6.351 -21.386 1.00 72.69 101 ARG A O 1
ATOM 796 N N . GLY A 1 102 ? -9.297 -8.387 -21.375 1.00 75.19 102 GLY A N 1
ATOM 797 C CA . GLY A 1 102 ? -10.070 -8.178 -20.144 1.00 75.19 102 GLY A CA 1
ATOM 798 C C . GLY A 1 102 ? -9.163 -8.112 -18.915 1.00 75.19 102 GLY A C 1
ATOM 799 O O . GLY A 1 102 ? -9.246 -7.170 -18.136 1.00 75.19 102 GLY A O 1
ATOM 800 N N . GLU A 1 103 ? -8.218 -9.041 -18.836 1.00 83.81 103 GLU A N 1
ATOM 801 C CA . GLU A 1 103 ? -7.243 -9.176 -17.754 1.00 83.81 103 GLU A CA 1
ATOM 802 C C . GLU A 1 103 ? -6.281 -7.987 -17.680 1.00 83.81 103 GLU A C 1
ATOM 804 O O . GLU A 1 103 ? -6.030 -7.463 -16.600 1.00 83.81 103 GLU A O 1
ATOM 809 N N . LEU A 1 104 ? -5.834 -7.466 -18.828 1.00 82.00 104 LEU A N 1
ATOM 810 C CA . LEU A 1 104 ? -5.028 -6.240 -18.877 1.00 82.00 104 LEU A CA 1
ATOM 811 C C . LEU A 1 104 ? -5.751 -5.031 -18.268 1.00 82.00 104 LEU A C 1
ATOM 813 O O . LEU A 1 104 ? -5.109 -4.178 -17.659 1.00 82.00 104 LEU A O 1
ATOM 817 N N . ARG A 1 105 ? -7.080 -4.943 -18.410 1.00 80.81 105 ARG A N 1
ATOM 818 C CA . ARG A 1 105 ? -7.870 -3.874 -17.776 1.00 80.81 105 ARG A CA 1
ATOM 819 C C . ARG A 1 105 ? -8.011 -4.093 -16.277 1.00 80.81 105 ARG A C 1
ATOM 821 O O . ARG A 1 105 ? -7.908 -3.125 -15.530 1.00 80.81 105 ARG A O 1
ATOM 828 N N . SER A 1 106 ? -8.223 -5.334 -15.846 1.00 81.19 106 SER A N 1
ATOM 829 C CA . SER A 1 106 ? -8.245 -5.695 -14.426 1.00 81.19 106 SER A CA 1
ATOM 830 C C . SER A 1 106 ? -6.910 -5.400 -13.743 1.00 81.19 106 SER A C 1
ATOM 832 O O . SER A 1 106 ? -6.899 -4.853 -12.641 1.00 81.19 106 SER A O 1
ATOM 834 N N . LEU A 1 107 ? -5.789 -5.687 -14.412 1.00 84.31 107 LEU A N 1
ATOM 835 C CA . LEU A 1 107 ? -4.450 -5.346 -13.935 1.00 84.31 107 LEU A CA 1
ATOM 836 C C . LEU A 1 107 ? -4.233 -3.831 -13.904 1.00 84.31 107 LEU A C 1
ATOM 838 O O . LEU A 1 107 ? -3.758 -3.301 -12.904 1.00 84.31 107 LEU A O 1
ATOM 842 N N . ALA A 1 108 ? -4.637 -3.117 -14.957 1.00 83.75 108 ALA A N 1
ATOM 843 C CA . ALA A 1 108 ? -4.556 -1.659 -14.992 1.00 83.75 108 ALA A CA 1
ATOM 844 C C . ALA A 1 108 ? -5.354 -0.994 -13.860 1.00 83.75 108 ALA A C 1
ATOM 846 O O . ALA A 1 108 ? -4.908 -0.004 -13.292 1.00 83.75 108 ALA A O 1
ATOM 847 N N . ALA A 1 109 ? -6.515 -1.552 -13.510 1.00 78.56 109 ALA A N 1
ATOM 848 C CA . ALA A 1 109 ? -7.341 -1.083 -12.400 1.00 78.56 109 ALA A CA 1
ATOM 849 C C . ALA A 1 109 ? -6.754 -1.410 -11.014 1.00 78.56 109 ALA A C 1
ATOM 851 O O . ALA A 1 109 ? -7.238 -0.881 -10.010 1.00 78.56 109 ALA A O 1
ATOM 852 N N . ALA A 1 110 ? -5.749 -2.287 -10.952 1.00 80.81 110 ALA A N 1
ATOM 853 C CA . ALA A 1 110 ? -5.082 -2.712 -9.729 1.00 80.81 110 ALA A CA 1
ATOM 854 C C . ALA A 1 110 ? -3.748 -1.987 -9.479 1.00 80.81 110 ALA A C 1
ATOM 856 O O . ALA A 1 110 ? -3.119 -2.242 -8.454 1.00 80.81 110 ALA A O 1
ATOM 857 N N . VAL A 1 111 ? -3.308 -1.094 -10.371 1.00 87.25 111 VAL A N 1
ATOM 858 C CA . VAL A 1 111 ? -2.047 -0.345 -10.241 1.00 87.25 111 VAL A CA 1
ATOM 859 C C . VAL A 1 111 ? -2.275 1.166 -10.309 1.00 87.25 111 VAL A C 1
ATOM 861 O O . VAL A 1 111 ? -3.289 1.638 -10.816 1.00 87.25 111 VAL A O 1
ATOM 864 N N . ASP A 1 112 ? -1.306 1.932 -9.816 1.00 88.56 112 ASP A N 1
ATOM 865 C CA . ASP A 1 112 ? -1.399 3.386 -9.635 1.00 88.56 112 ASP A CA 1
ATOM 866 C C . ASP A 1 112 ? -0.644 4.167 -10.732 1.00 88.56 112 ASP A C 1
ATOM 868 O O . ASP A 1 112 ? -0.756 5.391 -10.863 1.00 88.56 112 ASP A O 1
ATOM 872 N N . GLY A 1 113 ? 0.146 3.467 -11.546 1.00 89.94 113 GLY A N 1
ATOM 873 C CA . GLY A 1 113 ? 0.862 4.048 -12.673 1.00 89.94 113 GLY A CA 1
ATOM 874 C C . GLY A 1 113 ? 1.454 2.998 -13.603 1.00 89.94 113 GLY A C 1
ATOM 875 O O . GLY A 1 113 ? 1.584 1.827 -13.252 1.00 89.94 113 GLY A O 1
ATOM 876 N N . LEU A 1 114 ? 1.811 3.445 -14.804 1.00 92.75 114 LEU A N 1
ATOM 877 C CA . LEU A 1 114 ? 2.457 2.645 -15.840 1.00 92.75 114 LEU A CA 1
ATOM 878 C C . LEU A 1 114 ? 3.800 3.283 -16.174 1.00 92.75 114 LEU A C 1
ATOM 880 O O . LEU A 1 114 ? 3.839 4.457 -16.533 1.00 92.75 114 LEU A O 1
ATOM 884 N N . VAL A 1 115 ? 4.880 2.515 -16.094 1.00 93.00 115 VAL A N 1
ATOM 885 C CA . VAL A 1 115 ? 6.216 2.936 -16.514 1.00 93.00 115 VAL A CA 1
ATOM 886 C C . VAL A 1 115 ? 6.525 2.355 -17.887 1.00 93.00 115 VAL A C 1
ATOM 888 O O . VAL A 1 115 ? 6.482 1.143 -18.092 1.00 93.00 115 VAL A O 1
ATOM 891 N N . ASP A 1 116 ? 6.835 3.242 -18.828 1.00 89.69 116 ASP A N 1
ATOM 892 C CA . ASP A 1 116 ? 7.102 2.928 -20.230 1.00 89.69 116 ASP A CA 1
ATOM 893 C C . ASP A 1 116 ? 8.470 3.486 -20.630 1.00 89.69 116 ASP A C 1
ATOM 895 O O . ASP A 1 116 ? 8.645 4.694 -20.777 1.00 89.69 116 ASP A O 1
ATOM 899 N N . VAL A 1 117 ? 9.441 2.600 -20.843 1.00 82.00 117 VAL A N 1
ATOM 900 C CA . VAL A 1 117 ? 10.789 2.974 -21.299 1.00 82.00 117 VAL A CA 1
ATOM 901 C C . VAL A 1 117 ? 10.949 2.967 -22.825 1.00 82.00 117 VAL A C 1
ATOM 903 O O . VAL A 1 117 ? 12.071 3.028 -23.323 1.00 82.00 117 VAL A O 1
ATOM 906 N N . GLY A 1 118 ? 9.841 2.961 -23.577 1.00 65.12 118 GLY A N 1
ATOM 907 C CA . GLY A 1 118 ? 9.826 3.228 -25.019 1.00 65.12 118 GLY A CA 1
ATOM 908 C C . GLY A 1 118 ? 10.123 2.025 -25.914 1.00 65.12 118 GLY A C 1
ATOM 909 O O . GLY A 1 118 ? 10.410 2.206 -27.095 1.00 65.12 118 GLY A O 1
ATOM 910 N N . ASP A 1 119 ? 10.044 0.806 -25.379 1.00 66.81 119 ASP A N 1
ATOM 911 C CA . ASP A 1 119 ? 10.383 -0.424 -26.104 1.00 66.81 119 ASP A CA 1
ATOM 912 C C . ASP A 1 119 ? 9.154 -1.293 -26.476 1.00 66.81 119 ASP A C 1
ATOM 914 O O . ASP A 1 119 ? 9.301 -2.369 -27.068 1.00 66.81 119 ASP A O 1
ATOM 918 N N . ARG A 1 120 ? 7.928 -0.855 -26.153 1.00 69.62 120 ARG A N 1
ATOM 919 C CA . ARG A 1 120 ? 6.668 -1.570 -26.457 1.00 69.62 120 ARG A CA 1
ATOM 920 C C . ARG A 1 120 ? 5.838 -0.858 -27.528 1.00 69.62 120 ARG A C 1
ATOM 922 O O . ARG A 1 120 ? 6.026 0.324 -27.812 1.00 69.62 120 ARG A O 1
ATOM 929 N N . ASP A 1 121 ? 4.903 -1.598 -28.124 1.00 67.00 121 ASP A N 1
ATOM 930 C CA . ASP A 1 121 ? 3.951 -1.042 -29.085 1.00 67.00 121 ASP A CA 1
ATOM 931 C C . ASP A 1 121 ? 2.991 -0.068 -28.378 1.00 67.00 121 ASP A C 1
ATOM 933 O O . ASP A 1 121 ? 2.337 -0.402 -27.385 1.00 67.00 121 ASP A O 1
ATOM 937 N N . ALA A 1 122 ? 2.876 1.149 -28.911 1.00 61.06 122 ALA A N 1
ATOM 938 C CA . ALA A 1 122 ? 1.979 2.178 -28.397 1.00 61.06 122 ALA A CA 1
ATOM 939 C C . ALA A 1 122 ? 0.509 1.715 -28.367 1.00 61.06 122 ALA A C 1
ATOM 941 O O . ALA A 1 122 ? -0.259 2.158 -27.510 1.00 61.06 122 ALA A O 1
ATOM 942 N N . LEU A 1 123 ? 0.115 0.804 -29.268 1.00 55.56 123 LEU A N 1
ATOM 943 C CA . LEU A 1 123 ? -1.222 0.202 -29.295 1.00 55.56 123 LEU A CA 1
ATOM 944 C C . LEU A 1 123 ? -1.500 -0.715 -28.099 1.00 55.56 123 LEU A C 1
ATOM 946 O O . LEU A 1 123 ? -2.657 -0.824 -27.691 1.00 55.56 123 LEU A O 1
ATOM 950 N N . GLU A 1 124 ? -0.485 -1.369 -27.537 1.00 69.81 124 GLU A N 1
ATOM 951 C CA . GLU A 1 124 ? -0.635 -2.227 -26.355 1.00 69.81 124 GLU A CA 1
ATOM 952 C C . GLU A 1 124 ? -0.712 -1.402 -25.078 1.00 69.81 124 GLU A C 1
ATOM 954 O O . GLU A 1 124 ? -1.622 -1.598 -24.274 1.00 69.81 124 GLU A O 1
ATOM 959 N N . LEU A 1 125 ? 0.157 -0.400 -24.944 1.00 66.12 125 LEU A N 1
ATOM 960 C CA . LEU A 1 125 ? 0.137 0.527 -23.811 1.00 66.12 125 LEU A CA 1
ATOM 961 C C . LEU A 1 125 ? -1.185 1.308 -23.747 1.00 66.12 125 LEU A C 1
ATOM 963 O O . LEU A 1 125 ? -1.765 1.479 -22.676 1.00 66.12 125 LEU A O 1
ATOM 967 N N . ALA A 1 126 ? -1.733 1.703 -24.902 1.00 63.81 126 ALA A N 1
ATOM 968 C CA . ALA A 1 126 ? -3.038 2.359 -24.978 1.00 63.81 126 ALA A CA 1
ATOM 969 C C . ALA A 1 126 ? -4.196 1.487 -24.452 1.00 63.81 126 ALA A C 1
ATOM 971 O O . ALA A 1 126 ? -5.227 2.024 -24.046 1.00 63.81 126 ALA A O 1
ATOM 972 N N . ARG A 1 127 ? -4.061 0.151 -24.443 1.00 70.75 127 ARG A N 1
ATOM 973 C CA . ARG A 1 127 ? -5.104 -0.762 -23.933 1.00 70.75 127 ARG A CA 1
ATOM 974 C C . ARG A 1 127 ? -5.153 -0.822 -22.410 1.00 70.75 127 ARG A C 1
ATOM 976 O O . ARG A 1 127 ? -6.221 -1.128 -21.884 1.00 70.75 127 ARG A O 1
ATOM 983 N N . ILE A 1 128 ? -4.043 -0.512 -21.742 1.00 74.44 128 ILE A N 1
ATOM 984 C CA . ILE A 1 128 ? -3.939 -0.437 -20.278 1.00 74.44 128 ILE A CA 1
ATOM 985 C C . ILE A 1 128 ? -4.735 0.776 -19.769 1.00 74.44 128 ILE A C 1
ATOM 987 O O . ILE A 1 128 ? -5.354 0.719 -18.716 1.00 74.44 128 ILE A O 1
ATOM 991 N N . GLY A 1 129 ? -4.800 1.865 -20.543 1.00 76.12 129 GLY A N 1
ATOM 992 C CA . GLY A 1 129 ? -5.598 3.044 -20.183 1.00 76.12 129 GLY A CA 1
ATOM 993 C C . GLY A 1 129 ? -4.976 3.914 -19.083 1.00 76.12 129 GLY A C 1
ATOM 994 O O . GLY A 1 129 ? -5.638 4.817 -18.577 1.00 76.12 129 GLY A O 1
ATOM 995 N N . LEU A 1 130 ? -3.705 3.675 -18.745 1.00 79.62 130 LEU A N 1
ATOM 996 C CA . LEU A 1 130 ? -2.912 4.492 -17.829 1.00 79.62 130 LEU A CA 1
ATOM 997 C C . LEU A 1 130 ? -1.999 5.439 -18.611 1.00 79.62 130 LEU A C 1
ATOM 999 O O . LEU A 1 130 ? -1.485 5.097 -19.677 1.00 79.62 130 LEU A O 1
ATOM 1003 N N . ALA A 1 131 ? -1.781 6.638 -18.071 1.00 82.44 131 ALA A N 1
ATOM 1004 C CA . ALA A 1 131 ? -0.819 7.573 -18.642 1.00 82.44 131 ALA A CA 1
ATOM 1005 C C . ALA A 1 131 ? 0.615 7.061 -18.385 1.00 82.44 131 ALA A C 1
ATOM 1007 O O . ALA A 1 131 ? 0.962 6.841 -17.222 1.00 82.44 131 ALA A O 1
ATOM 1008 N N . PRO A 1 132 ? 1.444 6.876 -19.430 1.00 89.81 132 PRO A N 1
ATOM 1009 C CA . PRO A 1 132 ? 2.793 6.348 -19.269 1.00 89.81 132 PRO A CA 1
ATOM 1010 C C . PRO A 1 132 ? 3.728 7.368 -18.611 1.00 89.81 132 PRO A C 1
ATOM 1012 O O . PRO A 1 132 ? 3.764 8.536 -19.002 1.00 89.81 132 PRO A O 1
ATOM 1015 N N . LEU A 1 133 ? 4.518 6.896 -17.651 1.00 92.56 133 LEU A N 1
ATOM 1016 C CA . LEU A 1 133 ? 5.648 7.579 -17.031 1.00 92.56 133 LEU A CA 1
ATOM 1017 C C . LEU A 1 133 ? 6.919 7.091 -17.729 1.00 92.56 133 LEU A C 1
ATOM 1019 O O . LEU A 1 133 ? 7.229 5.902 -17.689 1.00 92.56 133 LEU A O 1
ATOM 1023 N N . ARG A 1 134 ? 7.646 7.985 -18.393 1.00 92.62 134 ARG A N 1
ATOM 1024 C CA . ARG A 1 134 ? 8.785 7.627 -19.253 1.00 92.62 134 ARG A CA 1
ATOM 1025 C C . ARG A 1 134 ? 10.127 8.087 -18.718 1.00 92.62 134 ARG A C 1
ATOM 1027 O O . ARG A 1 134 ? 11.173 7.638 -19.175 1.00 92.62 134 ARG A O 1
ATOM 1034 N N . THR A 1 135 ? 10.108 9.015 -17.772 1.00 94.75 135 THR A N 1
ATOM 1035 C CA . THR A 1 135 ? 11.310 9.632 -17.217 1.00 94.75 135 THR A CA 1
ATOM 1036 C C . THR A 1 135 ? 11.300 9.588 -15.696 1.00 94.75 135 THR A C 1
ATOM 1038 O O . THR A 1 135 ? 10.244 9.632 -15.064 1.00 94.75 135 THR A O 1
ATOM 1041 N N . ALA A 1 136 ? 12.489 9.589 -15.090 1.00 95.38 136 ALA A N 1
ATOM 1042 C CA . ALA A 1 136 ? 12.631 9.693 -13.638 1.00 95.38 136 ALA A CA 1
ATOM 1043 C C . ALA A 1 136 ? 11.941 10.952 -13.074 1.00 95.38 136 ALA A C 1
ATOM 1045 O O . ALA A 1 136 ? 11.375 10.921 -11.987 1.00 95.38 136 ALA A O 1
ATOM 1046 N N . ALA A 1 137 ? 11.921 12.060 -13.826 1.00 96.19 137 ALA A N 1
ATOM 1047 C CA . ALA A 1 137 ? 11.227 13.282 -13.417 1.00 96.19 137 ALA A CA 1
ATOM 1048 C C . ALA A 1 137 ? 9.696 13.108 -13.371 1.00 96.19 137 ALA A C 1
ATOM 1050 O O . ALA A 1 137 ? 9.039 13.602 -12.450 1.00 96.19 137 ALA A O 1
ATOM 1051 N N . GLU A 1 138 ? 9.115 12.387 -14.333 1.00 94.75 138 GLU A N 1
ATOM 1052 C CA . GLU A 1 138 ? 7.686 12.052 -14.329 1.00 94.75 138 GLU A CA 1
ATOM 1053 C C . GLU A 1 138 ? 7.338 11.096 -13.189 1.00 94.75 138 GLU A C 1
ATOM 1055 O O . GLU A 1 138 ? 6.327 11.309 -12.522 1.00 94.75 138 GLU A O 1
ATOM 1060 N N . VAL A 1 139 ? 8.192 10.104 -12.912 1.00 94.81 139 VAL A N 1
ATOM 1061 C CA . VAL A 1 139 ? 8.034 9.197 -11.764 1.00 94.81 139 VAL A CA 1
ATOM 1062 C C . VAL A 1 139 ? 8.159 9.958 -10.445 1.00 94.81 139 VAL A C 1
ATOM 1064 O O . VAL A 1 139 ? 7.329 9.775 -9.563 1.00 94.81 139 VAL A O 1
ATOM 1067 N N . ALA A 1 140 ? 9.110 10.883 -10.313 1.00 92.19 140 ALA A N 1
ATOM 1068 C CA . ALA A 1 140 ? 9.223 11.743 -9.136 1.00 92.19 140 ALA A CA 1
ATOM 1069 C C . ALA A 1 140 ? 7.972 12.622 -8.948 1.00 92.19 140 ALA A C 1
ATOM 1071 O O . ALA A 1 140 ? 7.439 12.716 -7.846 1.00 92.19 140 ALA A O 1
ATOM 1072 N N . THR A 1 141 ? 7.444 13.204 -10.030 1.00 90.00 141 THR A N 1
ATOM 1073 C CA . THR A 1 141 ? 6.203 14.002 -10.007 1.00 90.00 141 THR A CA 1
ATOM 1074 C C . THR A 1 141 ? 4.984 13.147 -9.658 1.00 90.00 141 THR A C 1
ATOM 1076 O O . THR A 1 141 ? 4.105 13.563 -8.902 1.00 90.00 141 THR A O 1
ATOM 1079 N N . TRP A 1 142 ? 4.904 11.936 -10.211 1.00 91.38 142 TRP A N 1
ATOM 1080 C CA . TRP A 1 142 ? 3.900 10.942 -9.848 1.00 91.38 142 TRP A CA 1
ATOM 1081 C C . TRP A 1 142 ? 4.003 10.593 -8.363 1.00 91.38 142 TRP A C 1
ATOM 1083 O O . TRP A 1 142 ? 2.997 10.687 -7.662 1.00 91.38 142 TRP A O 1
ATOM 1093 N N . ARG A 1 143 ? 5.207 10.319 -7.860 1.00 89.69 143 ARG A N 1
ATOM 1094 C CA . ARG A 1 143 ? 5.456 10.021 -6.454 1.00 89.69 143 ARG A CA 1
ATOM 1095 C C . ARG A 1 143 ? 5.053 11.178 -5.558 1.00 89.69 143 ARG A C 1
ATOM 1097 O O . ARG A 1 143 ? 4.438 10.927 -4.538 1.00 89.69 143 ARG A O 1
ATOM 1104 N N . THR A 1 144 ? 5.346 12.432 -5.901 1.00 82.69 144 THR A N 1
ATOM 1105 C CA . THR A 1 144 ? 4.886 13.575 -5.095 1.00 82.69 144 THR A CA 1
ATOM 1106 C C . THR A 1 144 ? 3.362 13.604 -5.009 1.00 82.69 144 THR A C 1
ATOM 1108 O O . THR A 1 144 ? 2.829 13.734 -3.916 1.00 82.69 144 THR A O 1
ATOM 1111 N N . ARG A 1 145 ? 2.652 13.391 -6.126 1.00 78.50 145 ARG A N 1
ATOM 1112 C CA . ARG A 1 145 ? 1.178 13.347 -6.134 1.00 78.50 145 ARG A CA 1
ATOM 1113 C C . ARG A 1 145 ? 0.605 12.211 -5.279 1.00 78.50 145 ARG A C 1
ATOM 1115 O O . ARG A 1 145 ? -0.423 12.405 -4.640 1.00 78.50 145 ARG A O 1
ATOM 1122 N N . HIS A 1 146 ? 1.269 11.056 -5.252 1.00 74.81 146 HIS A N 1
ATOM 1123 C CA . HIS A 1 146 ? 0.817 9.877 -4.500 1.00 74.81 146 HIS A CA 1
ATOM 1124 C C . HIS A 1 146 ? 1.380 9.807 -3.068 1.00 74.81 146 HIS A C 1
ATOM 1126 O O . HIS A 1 146 ? 0.837 9.104 -2.225 1.00 74.81 146 HIS A O 1
ATOM 1132 N N . GLY A 1 147 ? 2.458 10.538 -2.786 1.00 58.72 147 GLY A N 1
ATOM 1133 C CA . GLY A 1 147 ? 3.189 10.574 -1.518 1.00 58.72 147 GLY A CA 1
ATOM 1134 C C . GLY A 1 147 ? 2.944 11.837 -0.694 1.00 58.72 147 GLY A C 1
ATOM 1135 O O . GLY A 1 147 ? 3.576 12.018 0.347 1.00 58.72 147 GLY A O 1
ATOM 1136 N N . GLU A 1 148 ? 2.046 12.721 -1.134 1.00 48.22 148 GLU A N 1
ATOM 1137 C CA . GLU A 1 148 ? 1.496 13.753 -0.259 1.00 48.22 148 GLU A CA 1
ATOM 1138 C C . GLU A 1 148 ? 0.766 13.110 0.938 1.00 48.22 148 GLU A C 1
ATOM 1140 O O . GLU A 1 148 ? 0.088 12.095 0.757 1.00 48.22 148 GLU A O 1
ATOM 1145 N N . PRO A 1 149 ? 0.870 13.696 2.148 1.00 39.00 149 PRO A N 1
ATOM 1146 C CA . PRO A 1 149 ? 0.279 13.156 3.372 1.00 39.00 149 PRO A CA 1
ATOM 1147 C C . PRO A 1 149 ? -1.214 12.856 3.180 1.00 39.00 149 PRO A C 1
ATOM 1149 O O . PRO A 1 149 ? -2.002 13.749 2.855 1.00 39.00 149 PRO A O 1
ATOM 1152 N N . GLY A 1 150 ? -1.577 11.581 3.337 1.00 42.75 150 GLY A N 1
ATOM 1153 C CA . GLY A 1 150 ? -2.957 11.104 3.240 1.00 42.75 150 GLY A CA 1
ATOM 1154 C C . GLY A 1 150 ? -3.114 9.642 2.818 1.00 42.75 150 GLY A C 1
ATOM 1155 O O . GLY A 1 150 ? -4.081 9.031 3.253 1.00 42.75 150 GLY A O 1
ATOM 1156 N N . SER A 1 151 ? -2.155 9.067 2.075 1.00 51.69 151 SER A N 1
ATOM 1157 C CA . SER A 1 151 ? -2.152 7.619 1.804 1.00 51.69 151 SER A CA 1
ATOM 1158 C C . SER A 1 151 ? -1.940 6.851 3.110 1.00 51.69 151 SER A C 1
ATOM 1160 O O . SER A 1 151 ? -1.055 7.207 3.898 1.00 51.69 151 SER A O 1
ATOM 1162 N N . LEU A 1 152 ? -2.762 5.828 3.361 1.00 58.53 152 LEU A N 1
ATOM 1163 C CA . LEU A 1 152 ? -2.596 4.946 4.514 1.00 58.53 152 LEU A CA 1
ATOM 1164 C C . LEU A 1 152 ? -1.165 4.419 4.550 1.00 58.53 152 LEU A C 1
ATOM 1166 O O . LEU A 1 152 ? -0.685 3.818 3.590 1.00 58.53 152 LEU A O 1
ATOM 1170 N N . ALA A 1 153 ? -0.489 4.627 5.675 1.00 63.56 153 ALA A N 1
ATOM 1171 C CA . ALA A 1 153 ? 0.862 4.127 5.842 1.00 63.56 153 ALA A CA 1
ATOM 1172 C C . ALA A 1 153 ? 0.908 2.594 5.636 1.00 63.56 153 ALA A C 1
ATOM 1174 O O . ALA A 1 153 ? 0.032 1.898 6.164 1.00 63.56 153 ALA A O 1
ATOM 1175 N N . PRO A 1 154 ? 1.920 2.059 4.926 1.00 63.72 154 PRO A N 1
ATOM 1176 C CA . PRO A 1 154 ? 2.076 0.624 4.649 1.00 63.72 154 PRO A CA 1
ATOM 1177 C C . PRO A 1 154 ? 1.891 -0.279 5.871 1.00 63.72 154 PRO A C 1
ATOM 1179 O O . PRO A 1 154 ? 1.170 -1.274 5.824 1.00 63.72 154 PRO A O 1
ATOM 1182 N N . CYS A 1 155 ? 2.459 0.112 7.008 1.00 61.84 155 CYS A N 1
ATOM 1183 C CA . CYS A 1 155 ? 2.340 -0.591 8.276 1.00 61.84 155 CYS A CA 1
ATOM 1184 C C . CYS A 1 155 ? 0.895 -0.663 8.786 1.00 61.84 155 CYS A C 1
ATOM 1186 O O . CYS A 1 155 ? 0.484 -1.710 9.282 1.00 61.84 155 CYS A O 1
ATOM 1188 N N . LEU A 1 156 ? 0.107 0.407 8.634 1.00 69.44 156 LEU A N 1
ATOM 1189 C CA . LEU A 1 156 ? -1.312 0.404 8.993 1.00 69.44 156 LEU A CA 1
ATOM 1190 C C . LEU A 1 156 ? -2.120 -0.473 8.034 1.00 69.44 156 LEU A C 1
ATOM 1192 O O . LEU A 1 156 ? -2.982 -1.220 8.487 1.00 69.44 156 LEU A O 1
ATOM 1196 N N . ARG A 1 157 ? -1.818 -0.435 6.731 1.00 68.19 157 ARG A N 1
ATOM 1197 C CA . ARG A 1 157 ? -2.441 -1.340 5.757 1.00 68.19 157 ARG A CA 1
ATOM 1198 C C . ARG A 1 157 ? -2.179 -2.796 6.131 1.00 68.19 157 ARG A C 1
ATOM 1200 O O . ARG A 1 157 ? -3.133 -3.555 6.238 1.00 68.19 157 ARG A O 1
ATOM 1207 N N . ALA A 1 158 ? -0.928 -3.165 6.398 1.00 66.19 158 ALA A N 1
ATOM 1208 C CA . ALA A 1 158 ? -0.564 -4.520 6.804 1.00 66.19 158 ALA A CA 1
ATOM 1209 C C . ALA A 1 158 ? -1.326 -4.967 8.062 1.00 66.19 158 ALA A C 1
ATOM 1211 O O . ALA A 1 158 ? -1.916 -6.042 8.069 1.00 66.19 158 ALA A O 1
ATOM 1212 N N . ALA A 1 159 ? -1.394 -4.112 9.089 1.00 69.75 159 ALA A N 1
ATOM 1213 C CA . ALA A 1 159 ? -2.139 -4.406 10.313 1.00 69.75 159 ALA A CA 1
ATOM 1214 C C . ALA A 1 159 ? -3.649 -4.569 10.075 1.00 69.75 159 ALA A C 1
ATOM 1216 O O . ALA A 1 159 ? -4.283 -5.386 10.734 1.00 69.75 159 ALA A O 1
ATOM 1217 N N . LEU A 1 160 ? -4.224 -3.808 9.140 1.00 71.81 160 LEU A N 1
ATOM 1218 C CA . LEU A 1 160 ? -5.625 -3.960 8.755 1.00 71.81 160 LEU A CA 1
ATOM 1219 C C . LEU A 1 160 ? -5.872 -5.231 7.927 1.00 71.81 160 LEU A C 1
ATOM 1221 O O . LEU A 1 160 ? -6.932 -5.826 8.054 1.00 71.81 160 LEU A O 1
ATOM 1225 N N . CYS A 1 161 ? -4.909 -5.662 7.109 1.00 68.19 161 CYS A N 1
ATOM 1226 C CA . CYS A 1 161 ? -5.005 -6.904 6.331 1.00 68.19 161 CYS A CA 1
ATOM 1227 C C . CYS A 1 161 ? -4.850 -8.162 7.206 1.00 68.19 161 CYS A C 1
ATOM 1229 O O . CYS A 1 161 ? -5.338 -9.222 6.833 1.00 68.19 161 CYS A O 1
ATOM 1231 N N . GLU A 1 162 ? -4.179 -8.060 8.362 1.00 71.19 162 GLU A N 1
ATOM 1232 C CA . GLU A 1 162 ? -4.113 -9.145 9.359 1.00 71.19 162 GLU A CA 1
ATOM 1233 C C . GLU A 1 162 ? -5.487 -9.419 10.018 1.00 71.19 162 GLU A C 1
ATOM 1235 O O . GLU A 1 162 ? -5.673 -10.489 10.596 1.00 71.19 162 GLU A O 1
ATOM 1240 N N . LEU A 1 163 ? -6.457 -8.499 9.914 1.00 68.62 163 LEU A N 1
ATOM 1241 C CA . LEU A 1 163 ? -7.817 -8.666 10.442 1.00 68.62 163 LEU A CA 1
ATOM 1242 C C . LEU A 1 163 ? -8.675 -9.502 9.487 1.00 68.62 163 LEU A C 1
ATOM 1244 O O . LEU A 1 163 ? -9.482 -8.981 8.715 1.00 68.62 163 LEU A O 1
ATOM 1248 N N . VAL A 1 164 ? -8.478 -10.815 9.531 1.00 59.47 164 VAL A N 1
ATOM 1249 C CA . VAL A 1 164 ? -9.331 -11.773 8.812 1.00 59.47 164 VAL A CA 1
ATOM 1250 C C . VAL A 1 164 ? -10.662 -11.970 9.549 1.00 59.47 164 VAL A C 1
ATOM 1252 O O . VAL A 1 164 ? -11.714 -12.039 8.921 1.00 59.47 164 VAL A O 1
ATOM 1255 N N . GLU A 1 165 ? -10.612 -11.992 10.881 1.00 64.81 165 GLU A N 1
ATOM 1256 C CA . GLU A 1 165 ? -11.746 -12.050 11.807 1.00 64.81 165 GLU A CA 1
ATOM 1257 C C . GLU A 1 165 ? -11.527 -10.972 12.890 1.00 64.81 165 GLU A C 1
ATOM 1259 O O . GLU A 1 165 ? -10.389 -10.570 13.130 1.00 64.81 165 GLU A O 1
ATOM 1264 N N . GLY A 1 166 ? -12.591 -10.477 13.533 1.00 77.06 166 GLY A N 1
ATOM 1265 C CA . GLY A 1 166 ? -12.472 -9.600 14.708 1.00 77.06 166 GLY A CA 1
ATOM 1266 C C . GLY A 1 166 ? -12.747 -8.112 14.462 1.00 77.06 166 GLY A C 1
ATOM 1267 O O . GLY A 1 166 ? -13.279 -7.710 13.427 1.00 77.06 166 GLY A O 1
ATOM 1268 N N . THR A 1 167 ? -12.439 -7.277 15.464 1.00 80.56 167 THR A N 1
ATOM 1269 C CA . THR A 1 167 ? -12.871 -5.868 15.491 1.00 80.56 167 THR A CA 1
ATOM 1270 C C . THR A 1 167 ? -11.698 -4.890 15.516 1.00 80.56 167 THR A C 1
ATOM 1272 O O . THR A 1 167 ? -10.872 -4.898 16.437 1.00 80.56 167 THR A O 1
ATOM 1275 N N . ALA A 1 168 ? -11.681 -3.982 14.538 1.00 81.31 168 ALA A N 1
ATOM 1276 C CA . ALA A 1 168 ? -10.841 -2.793 14.515 1.00 81.31 168 ALA A CA 1
ATOM 1277 C C . ALA A 1 168 ? -11.614 -1.555 14.953 1.00 81.31 168 ALA A C 1
ATOM 1279 O O . ALA A 1 168 ? -12.746 -1.333 14.530 1.00 81.31 168 ALA A O 1
ATOM 1280 N N . LEU A 1 169 ? -10.966 -0.697 15.736 1.00 81.88 169 LEU A N 1
ATOM 1281 C CA . LEU A 1 169 ? -11.512 0.592 16.134 1.00 81.88 169 LEU A CA 1
ATOM 1282 C C . LEU A 1 169 ? -10.598 1.736 15.707 1.00 81.88 169 LEU A C 1
ATOM 1284 O O . LEU A 1 169 ? -9.453 1.824 16.145 1.00 81.88 169 LEU A O 1
ATOM 1288 N N . TRP A 1 170 ? -11.141 2.668 14.929 1.00 82.06 170 TRP A N 1
ATOM 1289 C CA . TRP A 1 170 ? -10.473 3.907 14.549 1.00 82.06 170 TRP A CA 1
ATOM 1290 C C . TRP A 1 170 ? -10.980 5.086 15.378 1.00 82.06 170 TRP A C 1
ATOM 1292 O O . TRP A 1 170 ? -12.122 5.528 15.224 1.00 82.06 170 TRP A O 1
ATOM 1302 N N . LEU A 1 171 ? -10.112 5.656 16.218 1.00 76.50 171 LEU A N 1
ATOM 1303 C CA . LEU A 1 171 ? -10.423 6.806 17.067 1.00 76.50 171 LEU A CA 1
ATOM 1304 C C . LEU A 1 171 ? -9.930 8.123 16.466 1.00 76.50 171 LEU A C 1
ATOM 1306 O O . LEU A 1 171 ? -8.760 8.277 16.129 1.00 76.50 171 LEU A O 1
ATOM 1310 N N . GLY A 1 172 ? -10.827 9.109 16.404 1.00 71.06 172 GLY A N 1
ATOM 1311 C CA . GLY A 1 172 ? -10.542 10.450 15.880 1.00 71.06 172 GLY A CA 1
ATOM 1312 C C . GLY A 1 172 ? -11.116 10.692 14.486 1.00 71.06 172 GLY A C 1
ATOM 1313 O O . GLY A 1 172 ? -11.331 11.851 14.128 1.00 71.06 172 GLY A O 1
ATOM 1314 N N . GLY A 1 173 ? -11.472 9.612 13.788 1.00 66.25 173 GLY A N 1
ATOM 1315 C CA . GLY A 1 173 ? -11.986 9.610 12.425 1.00 66.25 173 GLY A CA 1
ATOM 1316 C C . GLY A 1 173 ? -10.924 9.908 11.380 1.00 66.25 173 GLY A C 1
ATOM 1317 O O . GLY A 1 173 ? -10.159 10.852 11.563 1.00 66.25 173 GLY A O 1
ATOM 1318 N N . PRO A 1 174 ? -10.896 9.163 10.267 1.00 71.12 174 PRO A N 1
ATOM 1319 C CA . PRO A 1 174 ? -10.128 9.592 9.115 1.00 71.12 174 PRO A CA 1
ATOM 1320 C C . PRO A 1 174 ? -10.699 10.918 8.590 1.00 71.12 174 PRO A C 1
ATOM 1322 O O . PRO A 1 174 ? -11.909 11.161 8.656 1.00 71.12 174 PRO A O 1
ATOM 1325 N N . ASP A 1 175 ? -9.840 11.784 8.057 1.00 73.75 175 ASP A N 1
ATOM 1326 C CA . ASP A 1 175 ? -10.318 12.848 7.176 1.00 73.75 175 ASP A CA 1
ATOM 1327 C C . ASP A 1 175 ? -10.879 12.250 5.872 1.00 73.75 175 ASP A C 1
ATOM 1329 O O . ASP A 1 175 ? -10.771 11.050 5.612 1.00 73.75 175 ASP A O 1
ATOM 1333 N N . GLU A 1 176 ? -11.523 13.075 5.044 1.00 69.19 176 GLU A N 1
ATOM 1334 C CA . GLU A 1 176 ? -12.155 12.603 3.806 1.00 69.19 176 GLU A CA 1
ATOM 1335 C C . GLU A 1 176 ? -11.166 11.872 2.881 1.00 69.19 176 GLU A C 1
ATOM 1337 O O . GLU A 1 176 ? -11.539 10.919 2.200 1.00 69.19 176 GLU A O 1
ATOM 1342 N N . ARG A 1 177 ? -9.896 12.291 2.864 1.00 69.06 177 ARG A N 1
ATOM 1343 C CA . ARG A 1 177 ? -8.857 11.671 2.038 1.00 69.06 177 ARG A CA 1
ATOM 1344 C C . ARG A 1 177 ? -8.460 10.306 2.590 1.00 69.06 177 ARG A C 1
ATOM 1346 O O . ARG A 1 177 ? -8.578 9.321 1.873 1.00 69.06 177 ARG A O 1
ATOM 1353 N N . THR A 1 178 ? -8.097 10.247 3.866 1.00 71.38 178 THR A N 1
ATOM 1354 C CA . THR A 1 178 ? -7.750 9.014 4.582 1.00 71.38 178 THR A CA 1
ATOM 1355 C C . THR A 1 178 ? -8.891 7.998 4.487 1.00 71.38 178 THR A C 1
ATOM 1357 O O . THR A 1 178 ? -8.655 6.804 4.356 1.00 71.38 178 THR A O 1
ATOM 1360 N N . ALA A 1 179 ? -10.143 8.463 4.489 1.00 71.94 179 ALA A N 1
ATOM 1361 C CA . ALA A 1 179 ? -11.321 7.627 4.299 1.00 71.94 179 ALA A CA 1
ATOM 1362 C C . ALA A 1 179 ? -11.409 7.024 2.888 1.00 71.94 179 ALA A C 1
ATOM 1364 O O . ALA A 1 179 ? -11.775 5.859 2.754 1.00 71.94 179 ALA A O 1
ATOM 1365 N N . ARG A 1 180 ? -11.065 7.782 1.836 1.00 69.00 180 ARG A N 1
ATOM 1366 C CA . ARG A 1 180 ? -11.007 7.246 0.460 1.00 69.00 180 ARG A CA 1
ATOM 1367 C C . ARG A 1 180 ? -9.900 6.211 0.330 1.00 69.00 180 ARG A C 1
ATOM 1369 O O . ARG A 1 180 ? -10.127 5.157 -0.254 1.00 69.00 180 ARG A O 1
ATOM 1376 N N . ASP A 1 181 ? -8.747 6.494 0.919 1.00 68.94 181 ASP A N 1
ATOM 1377 C CA . ASP A 1 181 ? -7.588 5.608 0.851 1.00 68.94 181 ASP A CA 1
ATOM 1378 C C . ASP A 1 181 ? -7.842 4.317 1.648 1.00 68.94 181 ASP A C 1
ATOM 1380 O O . ASP A 1 181 ? -7.494 3.229 1.193 1.00 68.94 181 ASP A O 1
ATOM 1384 N N . LEU A 1 182 ? -8.555 4.411 2.776 1.00 73.12 182 LEU A N 1
ATOM 1385 C CA . LEU A 1 182 ? -9.066 3.273 3.545 1.00 73.12 182 LEU A CA 1
ATOM 1386 C C . LEU A 1 182 ? -10.077 2.439 2.767 1.00 73.12 182 LEU A C 1
ATOM 1388 O O . LEU A 1 182 ? -9.921 1.221 2.704 1.00 73.12 182 LEU A O 1
ATOM 1392 N N . ALA A 1 183 ? -11.056 3.085 2.129 1.00 69.62 183 ALA A N 1
ATOM 1393 C CA . ALA A 1 183 ? -12.008 2.404 1.260 1.00 69.62 183 ALA A CA 1
ATOM 1394 C C . ALA A 1 183 ? -11.298 1.613 0.154 1.00 69.62 183 ALA A C 1
ATOM 1396 O O . ALA A 1 183 ? -11.566 0.431 -0.030 1.00 69.62 183 ALA A O 1
ATOM 1397 N N . ALA A 1 184 ? -10.355 2.251 -0.540 1.00 66.31 184 ALA A N 1
ATOM 1398 C CA . ALA A 1 184 ? -9.626 1.634 -1.642 1.00 66.31 184 ALA A CA 1
ATOM 1399 C C . ALA A 1 184 ? -8.675 0.513 -1.191 1.00 66.31 184 ALA A C 1
ATOM 1401 O O . ALA A 1 184 ? -8.490 -0.456 -1.924 1.00 66.31 184 ALA A O 1
ATOM 1402 N N . SER A 1 185 ? -8.060 0.643 -0.011 1.00 66.31 185 SER A N 1
ATOM 1403 C CA . SER A 1 185 ? -7.047 -0.307 0.473 1.00 66.31 185 SER A CA 1
ATOM 1404 C C . SER A 1 185 ? -7.635 -1.582 1.067 1.00 66.31 185 SER A C 1
ATOM 1406 O O . SER A 1 185 ? -6.955 -2.605 1.064 1.00 66.31 185 SER A O 1
ATOM 1408 N N . LEU A 1 186 ? -8.852 -1.515 1.610 1.00 67.81 186 LEU A N 1
ATOM 1409 C CA . LEU A 1 186 ? -9.503 -2.653 2.267 1.00 67.81 186 LEU A CA 1
ATOM 1410 C C . LEU A 1 186 ? -10.525 -3.358 1.377 1.00 67.81 186 LEU A C 1
ATOM 1412 O O . LEU A 1 186 ? -10.958 -4.462 1.708 1.00 67.81 186 LEU A O 1
ATOM 1416 N N . GLU A 1 187 ? -10.909 -2.739 0.261 1.00 66.88 187 GLU A N 1
ATOM 1417 C CA . GLU A 1 187 ? -11.781 -3.338 -0.744 1.00 66.88 187 GLU A CA 1
ATOM 1418 C C . GLU A 1 187 ? -11.189 -4.666 -1.247 1.00 66.88 187 GLU A C 1
ATOM 1420 O O . GLU A 1 187 ? -10.141 -4.690 -1.892 1.00 66.88 187 GLU A O 1
ATOM 1425 N N . GLY A 1 188 ? -11.863 -5.774 -0.917 1.00 62.03 188 GLY A N 1
ATOM 1426 C CA . GLY A 1 188 ? -11.445 -7.138 -1.263 1.00 62.03 188 GLY A CA 1
ATOM 1427 C C . GLY A 1 188 ? -10.367 -7.748 -0.358 1.00 62.03 188 GLY A C 1
ATOM 1428 O O . GLY A 1 188 ? -9.829 -8.796 -0.703 1.00 62.03 188 GLY A O 1
ATOM 1429 N N . VAL A 1 189 ? -10.028 -7.103 0.765 1.00 63.72 189 VAL A N 1
ATOM 1430 C CA . VAL A 1 189 ? -8.955 -7.556 1.670 1.00 63.72 189 VAL A CA 1
ATOM 1431 C C . VAL A 1 189 ? -9.447 -7.841 3.086 1.00 63.72 189 VAL A C 1
ATOM 1433 O O . VAL A 1 189 ? -8.970 -8.785 3.711 1.00 63.72 189 VAL A O 1
ATOM 1436 N N . ILE A 1 190 ? -10.394 -7.051 3.598 1.00 65.38 190 ILE A N 1
ATOM 1437 C CA . ILE A 1 190 ? -11.047 -7.374 4.869 1.00 65.38 190 ILE A CA 1
ATOM 1438 C C . ILE A 1 190 ? -11.904 -8.630 4.683 1.00 65.38 190 ILE A C 1
ATOM 1440 O O . ILE A 1 190 ? -12.683 -8.706 3.733 1.00 65.38 190 ILE A O 1
ATOM 1444 N N . GLY A 1 191 ? -11.741 -9.603 5.584 1.00 63.34 191 GLY A N 1
ATOM 1445 C CA . GLY A 1 191 ? -12.576 -10.801 5.605 1.00 63.34 191 GLY A CA 1
ATOM 1446 C C . GLY A 1 191 ? -14.041 -10.458 5.878 1.00 63.34 191 GLY A C 1
ATOM 1447 O O . GLY A 1 191 ? -14.334 -9.480 6.566 1.00 63.34 191 GLY A O 1
ATOM 1448 N N . ASP A 1 192 ? -14.960 -11.278 5.366 1.00 68.69 192 ASP A N 1
ATOM 1449 C CA . ASP A 1 192 ? -16.412 -11.065 5.497 1.00 68.69 192 ASP A CA 1
ATOM 1450 C C . ASP A 1 192 ? -16.884 -10.951 6.963 1.00 68.69 192 ASP A C 1
ATOM 1452 O O . ASP A 1 192 ? -17.924 -10.350 7.237 1.00 68.69 192 ASP A O 1
ATOM 1456 N N . ASP A 1 193 ? -16.100 -11.493 7.901 1.00 73.62 193 ASP A N 1
ATOM 1457 C CA . ASP A 1 193 ? -16.387 -11.531 9.336 1.00 73.62 193 ASP A CA 1
ATOM 1458 C C . ASP A 1 193 ? -15.660 -10.441 10.151 1.00 73.62 193 ASP A C 1
ATOM 1460 O O . ASP A 1 193 ? -15.834 -10.364 11.372 1.00 73.62 193 ASP A O 1
ATOM 1464 N N . ALA A 1 194 ? -14.845 -9.587 9.520 1.00 76.06 194 ALA A N 1
ATOM 1465 C CA . ALA A 1 194 ? -14.181 -8.494 10.227 1.00 76.06 194 ALA A CA 1
ATOM 1466 C C . ALA A 1 194 ? -15.090 -7.262 10.341 1.00 76.06 194 ALA A C 1
ATOM 1468 O O . ALA A 1 194 ? -15.900 -6.952 9.466 1.00 76.06 194 ALA A O 1
ATOM 1469 N N . ARG A 1 195 ? -14.923 -6.511 11.430 1.00 82.38 195 ARG A N 1
ATOM 1470 C CA . ARG A 1 195 ? -15.713 -5.317 11.737 1.00 82.38 195 ARG A CA 1
ATOM 1471 C C . ARG A 1 195 ? -14.806 -4.111 11.925 1.00 82.38 195 ARG A C 1
ATOM 1473 O O . ARG A 1 195 ? -13.926 -4.110 12.784 1.00 82.38 195 ARG A O 1
ATOM 1480 N N . LEU A 1 196 ? -15.057 -3.046 11.170 1.00 81.88 196 LEU A N 1
ATOM 1481 C CA . LEU A 1 196 ? -14.360 -1.771 11.309 1.00 81.88 196 LEU A CA 1
ATOM 1482 C C . LEU A 1 196 ? -15.283 -0.737 11.952 1.00 81.88 196 LEU A C 1
ATOM 1484 O O . LEU A 1 196 ? -16.230 -0.246 11.343 1.00 81.88 196 LEU A O 1
ATOM 1488 N N . VAL A 1 197 ? -14.979 -0.345 13.182 1.00 81.19 197 VAL A N 1
ATOM 1489 C CA . VAL A 1 197 ? -15.712 0.708 13.883 1.00 81.19 197 VAL A CA 1
ATOM 1490 C C . VAL A 1 197 ? -14.953 2.020 13.772 1.00 81.19 197 VAL A C 1
ATOM 1492 O O . VAL A 1 197 ? -13.779 2.110 14.124 1.00 81.19 197 VAL A O 1
ATOM 1495 N N . VAL A 1 198 ? -15.624 3.068 13.301 1.00 80.81 198 VAL A N 1
ATOM 1496 C CA . VAL A 1 198 ? -15.042 4.407 13.174 1.00 80.81 198 VAL A CA 1
ATOM 1497 C C . VAL A 1 198 ? -15.748 5.358 14.131 1.00 80.81 198 VAL A C 1
ATOM 1499 O O . VAL A 1 198 ? -16.944 5.629 13.998 1.00 80.81 198 VAL A O 1
ATOM 1502 N N . ALA A 1 199 ? -14.994 5.876 15.103 1.00 80.00 199 ALA A N 1
ATOM 1503 C CA . ALA A 1 199 ? -15.487 6.790 16.125 1.00 80.00 199 ALA A CA 1
ATOM 1504 C C . ALA A 1 199 ? -14.896 8.189 15.931 1.00 80.00 199 ALA A C 1
ATOM 1506 O O . ALA A 1 199 ? -13.699 8.430 16.143 1.00 80.00 199 ALA A O 1
ATOM 1507 N N . ALA A 1 200 ? -15.744 9.124 15.507 1.00 75.38 200 ALA A N 1
ATOM 1508 C CA . ALA A 1 200 ? -15.286 10.414 15.017 1.00 75.38 200 ALA A CA 1
ATOM 1509 C C . ALA A 1 200 ? -16.335 11.522 15.186 1.00 75.38 200 ALA A C 1
ATOM 1511 O O . ALA A 1 200 ? -17.367 11.492 14.512 1.00 75.38 200 ALA A O 1
ATOM 1512 N N . PRO A 1 201 ? -16.063 12.548 16.012 1.00 69.44 201 PRO A N 1
ATOM 1513 C CA . PRO A 1 201 ? -16.939 13.705 16.109 1.00 69.44 201 PRO A CA 1
ATOM 1514 C C . PRO A 1 201 ? -16.615 14.754 15.035 1.00 69.44 201 PRO A C 1
ATOM 1516 O O . PRO A 1 201 ? -15.451 15.015 14.720 1.00 69.44 201 PRO A O 1
ATOM 1519 N N . GLY A 1 202 ? -17.643 15.452 14.544 1.00 74.44 202 GLY A N 1
ATOM 1520 C CA . GLY A 1 202 ? -17.478 16.715 13.814 1.00 74.44 202 GLY A CA 1
ATOM 1521 C C . GLY A 1 202 ? -17.811 16.675 12.321 1.00 74.44 202 GLY A C 1
ATOM 1522 O O . GLY A 1 202 ? -18.589 15.849 11.851 1.00 74.44 202 GLY A O 1
ATOM 1523 N N . ARG A 1 203 ? -17.318 17.670 11.572 1.00 72.38 203 ARG A N 1
ATOM 1524 C CA . ARG A 1 203 ? -17.664 17.866 10.151 1.00 72.38 203 ARG A CA 1
ATOM 1525 C C . ARG A 1 203 ? -16.826 16.998 9.209 1.00 72.38 203 ARG A C 1
ATOM 1527 O O . ARG A 1 203 ? -17.419 16.308 8.392 1.00 72.38 203 ARG A O 1
ATOM 1534 N N . ALA A 1 204 ? -15.501 16.990 9.363 1.00 66.25 204 ALA A N 1
ATOM 1535 C CA . ALA A 1 204 ? -14.606 16.156 8.548 1.00 66.25 204 ALA A CA 1
ATOM 1536 C C . ALA A 1 204 ? -14.964 14.664 8.670 1.00 66.25 204 ALA A C 1
ATOM 1538 O O . ALA A 1 204 ? -15.064 13.955 7.678 1.00 66.25 204 ALA A O 1
ATOM 1539 N N . ALA A 1 205 ? -15.303 14.241 9.888 1.00 71.00 205 ALA A N 1
ATOM 1540 C CA . ALA A 1 205 ? -15.859 12.934 10.206 1.00 71.00 205 ALA A CA 1
ATOM 1541 C C . ALA A 1 205 ? -17.130 12.605 9.387 1.00 71.00 205 ALA A C 1
ATOM 1543 O O . ALA A 1 205 ? -17.262 11.518 8.836 1.00 71.00 205 ALA A O 1
ATOM 1544 N N . ARG A 1 206 ? -18.063 13.555 9.239 1.00 75.88 206 ARG A N 1
ATOM 1545 C CA . ARG A 1 206 ? -19.285 13.361 8.436 1.00 75.88 206 ARG A CA 1
ATOM 1546 C C . ARG A 1 206 ? -19.011 13.255 6.935 1.00 75.88 206 ARG A C 1
ATOM 1548 O O . ARG A 1 206 ? -19.703 12.500 6.260 1.00 75.88 206 ARG A O 1
ATOM 1555 N N . GLU A 1 207 ? -18.032 13.996 6.425 1.00 76.31 207 GLU A N 1
ATOM 1556 C CA . GLU A 1 207 ? -17.607 13.926 5.020 1.00 76.31 207 GLU A CA 1
ATOM 1557 C C . GLU A 1 207 ? -16.916 12.573 4.740 1.00 76.31 207 GLU A C 1
ATOM 1559 O O . GLU A 1 207 ? -17.314 11.858 3.819 1.00 76.31 207 GLU A O 1
ATOM 1564 N N . ALA A 1 208 ? -16.011 12.138 5.624 1.00 76.62 208 ALA A N 1
ATOM 1565 C CA . ALA A 1 208 ? -15.395 10.807 5.605 1.00 76.62 208 ALA A CA 1
ATOM 1566 C C . ALA A 1 208 ? -16.414 9.655 5.694 1.00 76.62 208 ALA A C 1
ATOM 1568 O O . ALA A 1 208 ? -16.290 8.655 4.988 1.00 76.62 208 ALA A O 1
ATOM 1569 N N . ARG A 1 209 ? -17.466 9.805 6.510 1.00 80.25 209 ARG A N 1
ATOM 1570 C CA . ARG A 1 209 ? -18.563 8.830 6.596 1.00 80.25 209 ARG A CA 1
ATOM 1571 C C . ARG A 1 209 ? -19.242 8.616 5.243 1.00 80.25 209 ARG A C 1
ATOM 1573 O O . ARG A 1 209 ? -19.554 7.481 4.901 1.00 80.25 209 ARG A O 1
ATOM 1580 N N . GLY A 1 210 ? -19.477 9.687 4.482 1.00 75.75 210 GLY A N 1
ATOM 1581 C CA . GLY A 1 210 ? -20.079 9.592 3.149 1.00 75.75 210 GLY A CA 1
ATOM 1582 C C . GLY A 1 210 ? -19.227 8.765 2.186 1.00 75.75 210 GLY A C 1
ATOM 1583 O O . GLY A 1 210 ? -19.756 7.935 1.450 1.00 75.75 210 GLY A O 1
ATOM 1584 N N . VAL A 1 211 ? -17.907 8.936 2.247 1.00 77.38 211 VAL A N 1
ATOM 1585 C CA . VAL A 1 211 ? -16.952 8.143 1.466 1.00 77.38 211 VAL A CA 1
ATOM 1586 C C . VAL A 1 211 ? -17.014 6.666 1.852 1.00 77.38 211 VAL A C 1
ATOM 1588 O O . VAL A 1 211 ? -17.263 5.823 0.998 1.00 77.38 211 VAL A O 1
ATOM 1591 N N . LEU A 1 212 ? -16.846 6.341 3.135 1.00 76.19 212 LEU A N 1
ATOM 1592 C CA . LEU A 1 212 ? -16.774 4.946 3.577 1.00 76.19 212 LEU A CA 1
ATOM 1593 C C . LEU A 1 212 ? -18.087 4.190 3.354 1.00 76.19 212 LEU A C 1
ATOM 1595 O O . LEU A 1 212 ? -18.072 3.064 2.863 1.00 76.19 212 LEU A O 1
ATOM 1599 N N . LEU A 1 213 ? -19.231 4.821 3.632 1.00 76.88 213 LEU A N 1
ATOM 1600 C CA . LEU A 1 213 ? -20.543 4.195 3.441 1.00 76.88 213 LEU A CA 1
ATOM 1601 C C . LEU A 1 213 ? -20.976 4.090 1.971 1.00 76.88 213 LEU A C 1
ATOM 1603 O O . LEU A 1 213 ? -21.962 3.417 1.688 1.00 76.88 213 LEU A O 1
ATOM 1607 N N . SER A 1 214 ? -20.283 4.758 1.044 1.00 71.19 214 SER A N 1
ATOM 1608 C CA . SER A 1 214 ? -20.507 4.587 -0.401 1.00 71.19 214 SER A CA 1
ATOM 1609 C C . SER A 1 214 ? -19.560 3.570 -1.043 1.00 71.19 214 SER A C 1
ATOM 1611 O O . SER A 1 214 ? -19.705 3.274 -2.227 1.00 71.19 214 SER A O 1
ATOM 1613 N N . SER A 1 215 ? -18.619 3.021 -0.270 1.00 71.75 215 SER A N 1
ATOM 1614 C CA . SER A 1 215 ? -17.702 1.971 -0.712 1.00 71.75 215 SER A CA 1
ATOM 1615 C C . SER A 1 215 ? -18.286 0.569 -0.515 1.00 71.75 215 SER A C 1
ATOM 1617 O O . SER A 1 215 ? -19.277 0.380 0.196 1.00 71.75 215 SER A O 1
ATOM 1619 N N . SER A 1 216 ? -17.633 -0.433 -1.102 1.00 68.62 216 SER A N 1
ATOM 1620 C CA . SER A 1 216 ? -17.931 -1.855 -0.885 1.00 68.62 216 SER A CA 1
ATOM 1621 C C . SER A 1 216 ? -17.774 -2.303 0.577 1.00 68.62 216 SER A C 1
ATOM 1623 O O . SER A 1 216 ? -18.349 -3.317 0.955 1.00 68.62 216 SER A O 1
ATOM 1625 N N . LEU A 1 217 ? -17.089 -1.520 1.422 1.00 67.25 217 LEU A N 1
ATOM 1626 C CA . LEU A 1 217 ? -16.920 -1.779 2.859 1.00 67.25 217 LEU A CA 1
ATOM 1627 C C . LEU A 1 217 ? -18.130 -1.386 3.714 1.00 67.25 217 LEU A C 1
ATOM 1629 O O . LEU A 1 217 ? -18.134 -1.635 4.916 1.00 67.25 217 LEU A O 1
ATOM 1633 N N . ALA A 1 218 ? -19.157 -0.757 3.140 1.00 74.00 218 ALA A N 1
ATOM 1634 C CA . ALA A 1 218 ? -20.338 -0.340 3.895 1.00 74.00 218 ALA A CA 1
ATOM 1635 C C . ALA A 1 218 ? -20.957 -1.434 4.803 1.00 74.00 218 ALA A C 1
ATOM 1637 O O . ALA A 1 218 ? -21.413 -1.070 5.887 1.00 74.00 218 ALA A O 1
ATOM 1638 N N . PRO A 1 219 ? -20.965 -2.739 4.444 1.00 75.00 219 PRO A N 1
ATOM 1639 C CA . PRO A 1 219 ? -21.499 -3.795 5.310 1.00 75.00 219 PRO A CA 1
ATOM 1640 C C . PRO A 1 219 ? -20.696 -4.045 6.592 1.00 75.00 219 PRO A C 1
ATOM 1642 O O . PRO A 1 219 ? -21.271 -4.503 7.574 1.00 75.00 219 PRO A O 1
ATOM 1645 N N . VAL A 1 220 ? -19.393 -3.748 6.587 1.00 74.56 220 VAL A N 1
ATOM 1646 C CA . VAL A 1 220 ? -18.469 -4.050 7.696 1.00 74.56 220 VAL A CA 1
ATOM 1647 C C . VAL A 1 220 ? -18.128 -2.820 8.542 1.00 74.56 220 VAL A C 1
ATOM 1649 O O . VAL A 1 220 ? -17.398 -2.929 9.528 1.00 74.56 220 VAL A O 1
ATOM 1652 N N . ILE A 1 221 ? -18.641 -1.640 8.168 1.00 77.19 221 ILE A N 1
ATOM 1653 C CA . ILE A 1 221 ? -18.335 -0.373 8.838 1.00 77.19 221 ILE A CA 1
ATOM 1654 C C . ILE A 1 221 ? -19.462 0.054 9.771 1.00 77.19 221 ILE A C 1
ATOM 1656 O O . ILE A 1 221 ? -20.546 0.438 9.330 1.00 77.19 221 ILE A O 1
ATOM 1660 N N . ASP A 1 222 ? -19.142 0.143 11.060 1.00 78.81 222 ASP A N 1
ATOM 1661 C CA . ASP A 1 222 ? -19.998 0.790 12.047 1.00 78.81 222 ASP A CA 1
ATOM 1662 C C . ASP A 1 222 ? -19.506 2.195 12.370 1.00 78.81 222 ASP A C 1
ATOM 1664 O O . ASP A 1 222 ? -18.383 2.414 12.828 1.00 78.81 222 ASP A O 1
ATOM 1668 N N . TRP A 1 223 ? -20.380 3.177 12.162 1.00 79.69 223 TRP A N 1
ATOM 1669 C CA . TRP A 1 223 ? -20.069 4.570 12.451 1.00 79.69 223 TRP A CA 1
ATOM 1670 C C . TRP A 1 223 ? -20.663 5.012 13.781 1.00 79.69 223 TRP A C 1
ATOM 1672 O O . TRP A 1 223 ? -21.882 4.968 13.968 1.00 79.69 223 TRP A O 1
ATOM 1682 N N . ILE A 1 224 ? -19.821 5.545 14.665 1.00 76.50 224 ILE A N 1
ATOM 1683 C CA . ILE A 1 224 ? -20.247 6.017 15.981 1.00 76.50 224 ILE A CA 1
ATOM 1684 C C . ILE A 1 224 ? -19.881 7.492 16.161 1.00 76.50 224 ILE A C 1
ATOM 1686 O O . ILE A 1 224 ? -18.715 7.884 16.140 1.00 76.50 224 ILE A O 1
ATOM 1690 N N . ASP A 1 225 ? -20.901 8.319 16.386 1.00 76.19 225 ASP A N 1
ATOM 1691 C CA . ASP A 1 225 ? -20.745 9.738 16.730 1.00 76.19 225 ASP A CA 1
ATOM 1692 C C . ASP A 1 225 ? -20.711 9.912 18.256 1.00 76.19 225 ASP A C 1
ATOM 1694 O O . ASP A 1 225 ? -21.630 10.445 18.877 1.00 76.19 225 ASP A O 1
ATOM 1698 N N . LEU A 1 226 ? -19.667 9.363 18.877 1.00 68.19 226 LEU A N 1
ATOM 1699 C CA . LEU A 1 226 ? -19.369 9.512 20.301 1.00 68.19 226 LEU A CA 1
ATOM 1700 C C . LEU A 1 226 ? -17.903 9.901 20.474 1.00 68.19 226 LEU A C 1
ATOM 1702 O O . LEU A 1 226 ? -17.045 9.555 19.658 1.00 68.19 226 LEU A O 1
ATOM 1706 N N . ASP A 1 227 ? -17.596 10.607 21.562 1.00 75.88 227 ASP A N 1
ATOM 1707 C CA . ASP A 1 227 ? -16.206 10.782 21.963 1.00 75.88 227 ASP A CA 1
ATOM 1708 C C . ASP A 1 227 ? -15.603 9.440 22.418 1.00 75.88 227 ASP A C 1
ATOM 1710 O O . ASP A 1 227 ? -16.301 8.551 22.914 1.00 75.88 227 ASP A O 1
ATOM 1714 N N . ALA A 1 228 ? -14.285 9.306 22.256 1.00 73.75 228 ALA A N 1
ATOM 1715 C CA . ALA A 1 228 ? -13.569 8.057 22.498 1.00 73.75 228 ALA A CA 1
ATOM 1716 C C . ALA A 1 228 ? -13.770 7.492 23.915 1.00 73.75 228 ALA A C 1
ATOM 1718 O O . ALA A 1 228 ? -13.770 6.277 24.082 1.00 73.75 228 ALA A O 1
ATOM 1719 N N . VAL A 1 229 ? -13.938 8.345 24.932 1.00 77.44 229 VAL A N 1
ATOM 1720 C CA . VAL A 1 229 ? -14.059 7.907 26.331 1.00 77.44 229 VAL A CA 1
ATOM 1721 C C . VAL A 1 229 ? -15.469 7.404 26.616 1.00 77.44 229 VAL A C 1
ATOM 1723 O O . VAL A 1 229 ? -15.639 6.372 27.265 1.00 77.44 229 VAL A O 1
ATOM 1726 N N . SER A 1 230 ? -16.486 8.115 26.128 1.00 79.88 230 SER A N 1
ATOM 1727 C CA . SER A 1 230 ? -17.878 7.677 26.251 1.00 79.88 230 SER A CA 1
ATOM 1728 C C . SER A 1 230 ? -18.111 6.350 25.534 1.00 79.88 230 SER A C 1
ATOM 1730 O O . SER A 1 230 ? -18.784 5.479 26.083 1.00 79.88 230 SER A O 1
ATOM 1732 N N . LEU A 1 231 ? -17.511 6.171 24.353 1.00 83.25 231 LEU A N 1
ATOM 1733 C CA . LEU A 1 231 ? -17.602 4.915 23.618 1.00 83.25 231 LEU A CA 1
ATOM 1734 C C . LEU A 1 231 ? -16.917 3.761 24.364 1.00 83.25 231 LEU A C 1
ATOM 1736 O O . LEU A 1 231 ? -17.534 2.711 24.512 1.00 83.25 231 LEU A O 1
ATOM 1740 N N . ALA A 1 232 ? -15.712 3.968 24.908 1.00 83.62 232 ALA A N 1
ATOM 1741 C CA . ALA A 1 232 ? -15.001 2.934 25.670 1.00 83.62 232 ALA A CA 1
ATOM 1742 C C . ALA A 1 232 ? -15.851 2.373 26.821 1.00 83.62 232 ALA A C 1
ATOM 1744 O O . ALA A 1 232 ? -15.943 1.168 27.016 1.00 83.62 232 ALA A O 1
ATOM 1745 N N . ARG A 1 233 ? -16.562 3.242 27.551 1.00 85.25 233 ARG A N 1
ATOM 1746 C CA . ARG A 1 233 ? -17.419 2.829 28.679 1.00 85.25 233 ARG A CA 1
ATOM 1747 C C . ARG A 1 233 ? -18.602 1.953 28.276 1.00 85.25 233 ARG A C 1
ATOM 1749 O O . ARG A 1 233 ? -19.093 1.196 29.107 1.00 85.25 233 ARG A O 1
ATOM 1756 N N . ALA A 1 234 ? -19.095 2.113 27.053 1.00 84.38 234 ALA A N 1
ATOM 1757 C CA . ALA A 1 234 ? -20.190 1.313 26.515 1.00 84.38 234 ALA A CA 1
ATOM 1758 C C . ALA A 1 234 ? -19.687 0.059 25.779 1.00 84.38 234 ALA A C 1
ATOM 1760 O O . ALA A 1 234 ? -20.494 -0.782 25.385 1.00 84.38 234 ALA A O 1
ATOM 1761 N N . TRP A 1 235 ? -18.373 -0.059 25.580 1.00 86.50 235 TRP A N 1
ATOM 1762 C CA . TRP A 1 235 ? -17.766 -1.114 24.791 1.00 86.50 235 TRP A CA 1
ATOM 1763 C C . TRP A 1 235 ? -17.626 -2.407 25.592 1.00 86.50 235 TRP A C 1
ATOM 1765 O O . TRP A 1 235 ? -17.215 -2.398 26.752 1.00 86.50 235 TRP A O 1
ATOM 1775 N N . THR A 1 236 ? -17.965 -3.537 24.974 1.00 87.62 236 THR A N 1
ATOM 1776 C CA . THR A 1 236 ? -17.955 -4.853 25.643 1.00 87.62 236 THR A CA 1
ATOM 1777 C C . THR A 1 236 ? -17.158 -5.916 24.895 1.00 87.62 236 THR A C 1
ATOM 1779 O O . THR A 1 236 ? -16.815 -6.939 25.482 1.00 87.62 236 THR A O 1
ATOM 1782 N N . GLU A 1 237 ? -16.820 -5.666 23.633 1.00 86.31 237 GLU A N 1
ATOM 1783 C CA . GLU A 1 237 ? -16.099 -6.606 22.778 1.00 86.31 237 GLU A CA 1
ATOM 1784 C C . GLU A 1 237 ? -14.576 -6.398 22.898 1.00 86.31 237 GLU A C 1
ATOM 1786 O O . GLU A 1 237 ? -14.121 -5.271 23.113 1.00 86.31 237 GLU A O 1
ATOM 1791 N N . PRO A 1 238 ? -13.756 -7.451 22.773 1.00 87.56 238 PRO A N 1
ATOM 1792 C CA . PRO A 1 238 ? -12.312 -7.287 22.657 1.00 87.56 238 PRO A CA 1
ATOM 1793 C C . PRO A 1 238 ? -11.939 -6.622 21.319 1.00 87.56 238 PRO A C 1
ATOM 1795 O O . PRO A 1 238 ? -12.607 -6.817 20.307 1.00 87.56 238 PRO A O 1
ATOM 1798 N N . LEU A 1 239 ? -10.867 -5.831 21.322 1.00 86.62 239 LEU A N 1
ATOM 1799 C CA . LEU A 1 239 ? -10.312 -5.162 20.147 1.00 86.62 239 LEU A CA 1
ATOM 1800 C C . LEU A 1 239 ? -9.018 -5.834 19.705 1.00 86.62 239 LEU A C 1
ATOM 1802 O O . LEU A 1 239 ? -8.089 -5.964 20.503 1.00 86.62 239 LEU A O 1
ATOM 1806 N N . GLU A 1 240 ? -8.934 -6.173 18.425 1.00 86.69 240 GLU A N 1
ATOM 1807 C CA . GLU A 1 240 ? -7.725 -6.738 17.815 1.00 86.69 240 GLU A CA 1
ATOM 1808 C C . GLU A 1 240 ? -6.845 -5.664 17.175 1.00 86.69 240 GLU A C 1
ATOM 1810 O O . GLU A 1 240 ? -5.624 -5.812 17.117 1.00 86.69 240 GLU A O 1
ATOM 1815 N N . LEU A 1 241 ? -7.449 -4.541 16.775 1.00 85.19 241 LEU A N 1
ATOM 1816 C CA . LEU A 1 241 ? -6.735 -3.361 16.303 1.00 85.19 241 LEU A CA 1
ATOM 1817 C C . LEU A 1 241 ? -7.335 -2.078 16.886 1.00 85.19 241 LEU A C 1
ATOM 1819 O O . LEU A 1 241 ? -8.528 -1.811 16.753 1.00 85.19 241 LEU A O 1
ATOM 1823 N N . LEU A 1 242 ? -6.483 -1.236 17.468 1.00 88.00 242 LEU A N 1
ATOM 1824 C CA . LEU A 1 242 ? -6.821 0.128 17.876 1.00 88.00 242 LEU A CA 1
ATOM 1825 C C . LEU A 1 242 ? -6.002 1.132 17.062 1.00 88.00 242 LEU A C 1
ATOM 1827 O O . LEU A 1 242 ? -4.784 1.183 17.200 1.00 88.00 242 LEU A O 1
ATOM 1831 N N . VAL A 1 243 ? -6.657 1.962 16.254 1.00 85.88 243 VAL A N 1
ATOM 1832 C CA . VAL A 1 243 ? -6.016 3.033 15.479 1.00 85.88 243 VAL A CA 1
ATOM 1833 C C . VAL A 1 243 ? -6.223 4.372 16.184 1.00 85.88 243 VAL A C 1
ATOM 1835 O O . VAL A 1 243 ? -7.354 4.797 16.430 1.00 85.88 243 VAL A O 1
ATOM 1838 N N . LEU A 1 244 ? -5.121 5.043 16.510 1.00 85.62 244 LEU A N 1
ATOM 1839 C CA . LEU A 1 244 ? -5.071 6.317 17.213 1.00 85.62 244 LEU A CA 1
ATOM 1840 C C . LEU A 1 244 ? -4.531 7.420 16.302 1.00 85.62 244 LEU A C 1
ATOM 1842 O O . LEU A 1 244 ? -3.470 7.271 15.701 1.00 85.62 244 LEU A O 1
ATOM 1846 N N . ASP A 1 245 ? -5.222 8.556 16.257 1.00 83.06 245 ASP A N 1
ATOM 1847 C CA . ASP A 1 245 ? -4.769 9.746 15.536 1.00 83.06 245 ASP A CA 1
ATOM 1848 C C . ASP A 1 245 ? -3.943 10.683 16.439 1.00 83.06 245 ASP A C 1
ATOM 1850 O O . ASP A 1 245 ? -4.460 11.318 17.365 1.00 83.06 245 ASP A O 1
ATOM 1854 N N . GLY A 1 246 ? -2.644 10.771 16.150 1.00 78.06 246 GLY A N 1
ATOM 1855 C CA . GLY A 1 246 ? -1.668 11.610 16.842 1.00 78.06 246 GLY A CA 1
ATOM 1856 C C . GLY A 1 246 ? -1.792 13.105 16.536 1.00 78.06 246 GLY A C 1
ATOM 1857 O O . GLY A 1 246 ? -1.256 13.919 17.291 1.00 78.06 246 GLY A O 1
ATOM 1858 N N . SER A 1 247 ? -2.557 13.500 15.509 1.00 78.19 247 SER A N 1
ATOM 1859 C CA . SER A 1 247 ? -2.697 14.905 15.088 1.00 78.19 247 SER A CA 1
ATOM 1860 C C . SER A 1 247 ? -3.274 15.823 16.176 1.00 78.19 247 SER A C 1
ATOM 1862 O O . SER A 1 247 ? -3.086 17.041 16.158 1.00 78.19 247 SER A O 1
ATOM 1864 N N . ARG A 1 248 ? -3.965 15.240 17.164 1.00 75.56 248 ARG A N 1
ATOM 1865 C CA . ARG A 1 248 ? -4.600 15.951 18.284 1.00 75.56 248 ARG A CA 1
ATOM 1866 C C . ARG A 1 248 ? -3.650 16.212 19.461 1.00 75.56 248 ARG A C 1
ATOM 1868 O O . ARG A 1 248 ? -4.061 16.832 20.443 1.00 75.56 248 ARG A O 1
ATOM 1875 N N . GLY A 1 249 ? -2.401 15.757 19.366 1.00 79.94 249 GLY A N 1
ATOM 1876 C CA . GLY A 1 249 ? -1.370 15.910 20.389 1.00 79.94 249 GLY A CA 1
ATOM 1877 C C . GLY A 1 249 ? -1.447 14.879 21.522 1.00 79.94 249 GLY A C 1
ATOM 1878 O O . GLY A 1 249 ? -2.365 14.059 21.611 1.00 79.94 249 GLY A O 1
ATOM 1879 N N . LEU A 1 250 ? -0.466 14.943 22.426 1.00 83.12 250 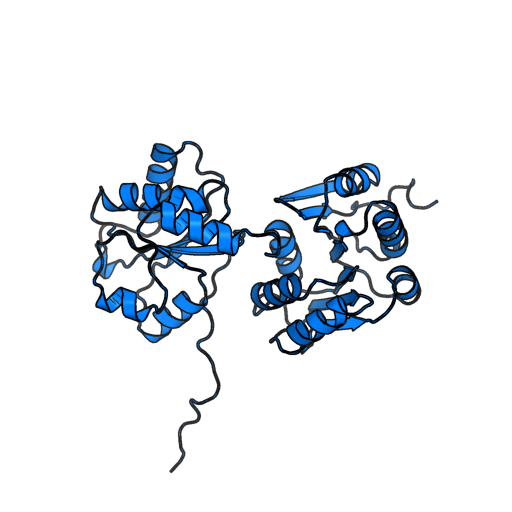LEU A N 1
ATOM 1880 C CA . LEU A 1 250 ? -0.263 13.948 23.483 1.00 83.12 250 LEU A CA 1
ATOM 1881 C C . LEU A 1 250 ? -1.428 13.783 24.477 1.00 83.12 250 LEU A C 1
ATOM 1883 O O . LEU A 1 250 ? -1.778 12.640 24.779 1.00 83.12 250 LEU A O 1
ATOM 1887 N N . PRO A 1 251 ? -2.047 14.848 25.034 1.00 86.12 251 PRO A N 1
ATOM 1888 C CA . PRO A 1 251 ? -3.050 14.652 26.080 1.00 86.12 2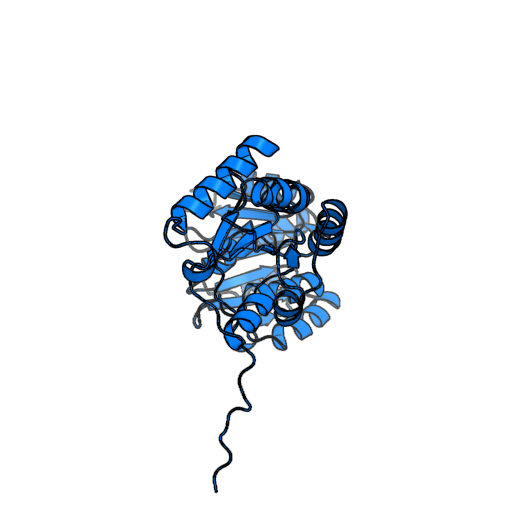51 PRO A CA 1
ATOM 1889 C C . PRO A 1 251 ? -4.315 13.919 25.596 1.00 86.12 251 PRO A C 1
ATOM 1891 O O . PRO A 1 251 ? -4.777 13.034 26.320 1.00 86.12 251 PRO A O 1
ATOM 1894 N N . PRO A 1 252 ? -4.892 14.227 24.414 1.00 82.88 252 PRO A N 1
ATOM 1895 C CA . PRO A 1 252 ? -5.984 13.433 23.850 1.00 82.88 252 PRO A CA 1
ATOM 1896 C C . PRO A 1 252 ? -5.579 11.992 23.538 1.00 82.88 252 PRO A C 1
ATOM 1898 O O . PRO A 1 252 ? -6.343 11.078 23.847 1.00 82.88 252 PRO A O 1
ATOM 1901 N N . LEU A 1 253 ? -4.375 11.790 22.993 1.00 82.94 253 LEU A N 1
ATOM 1902 C CA . LEU A 1 253 ? -3.855 10.467 22.659 1.00 82.94 253 LEU A CA 1
ATOM 1903 C C . LEU A 1 253 ? -3.739 9.571 23.900 1.00 82.94 253 LEU A C 1
ATOM 1905 O O . LEU A 1 253 ? -4.249 8.453 23.909 1.00 82.94 253 LEU A O 1
ATOM 1909 N N . ARG A 1 254 ? -3.141 10.090 24.980 1.00 86.25 254 ARG A N 1
ATOM 1910 C CA . ARG 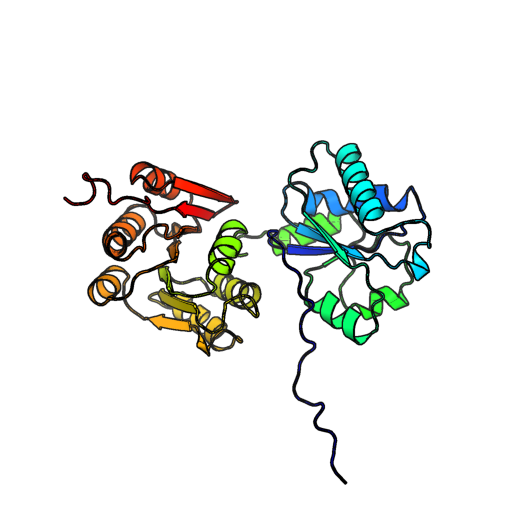A 1 254 ? -3.007 9.377 26.258 1.00 86.25 254 ARG A CA 1
ATOM 1911 C C . ARG A 1 254 ? -4.367 8.999 26.841 1.00 86.25 254 ARG A C 1
ATOM 1913 O O . ARG A 1 254 ? -4.571 7.847 27.196 1.00 86.25 254 ARG A O 1
ATOM 1920 N N . ARG A 1 255 ? -5.324 9.934 26.869 1.00 85.81 255 ARG A N 1
ATOM 1921 C CA . ARG A 1 255 ? -6.683 9.647 27.366 1.00 85.81 255 ARG A CA 1
ATOM 1922 C C . ARG A 1 255 ? -7.387 8.562 26.558 1.00 85.81 255 ARG A C 1
ATOM 1924 O O . ARG A 1 255 ? -8.102 7.756 27.143 1.00 85.81 255 ARG A O 1
ATOM 1931 N N . ALA A 1 256 ? -7.221 8.563 25.236 1.00 86.19 256 ALA A N 1
ATOM 1932 C CA . ALA A 1 256 ? -7.780 7.524 24.382 1.00 86.19 256 ALA A CA 1
ATOM 1933 C C . ALA A 1 256 ? -7.137 6.168 24.695 1.00 86.19 256 ALA A C 1
ATOM 1935 O O . ALA A 1 256 ? -7.851 5.209 24.969 1.00 86.19 256 ALA A O 1
ATOM 1936 N N . LEU A 1 257 ? -5.806 6.099 24.748 1.00 86.50 257 LEU A N 1
ATOM 1937 C CA . LEU A 1 257 ? -5.107 4.864 25.092 1.00 86.50 257 LEU A CA 1
ATOM 1938 C C . LEU A 1 257 ? -5.537 4.321 26.461 1.00 86.50 257 LEU A C 1
ATOM 1940 O O . LEU A 1 257 ? -5.853 3.141 26.568 1.00 86.50 257 LEU A O 1
ATOM 1944 N N . ASP A 1 258 ? -5.588 5.172 27.487 1.00 87.94 258 ASP A N 1
ATOM 1945 C CA . ASP A 1 258 ? -5.978 4.775 28.843 1.00 87.94 258 ASP A CA 1
ATOM 1946 C C . ASP A 1 258 ? -7.417 4.240 28.887 1.00 87.94 258 ASP A C 1
ATOM 1948 O O . ASP A 1 258 ? -7.687 3.243 29.554 1.00 87.94 258 ASP A O 1
ATOM 1952 N N . ALA A 1 259 ? -8.339 4.868 28.148 1.00 87.56 259 ALA A N 1
ATOM 1953 C CA . ALA A 1 259 ? -9.735 4.440 28.089 1.00 87.56 259 ALA A CA 1
ATOM 1954 C C . ALA A 1 259 ? -9.915 3.087 27.384 1.00 87.56 259 ALA A C 1
ATOM 1956 O O . ALA A 1 259 ? -10.795 2.319 27.758 1.00 87.56 259 ALA A O 1
ATOM 1957 N N . TRP A 1 260 ? -9.090 2.795 26.377 1.00 89.50 260 TRP A N 1
ATOM 1958 C CA . TRP A 1 260 ? -9.256 1.621 25.518 1.00 89.50 260 TRP A CA 1
ATOM 1959 C C . TRP A 1 260 ? -8.362 0.440 25.885 1.00 89.50 260 TRP A C 1
ATOM 1961 O O . TRP A 1 260 ? -8.607 -0.678 25.435 1.00 89.50 260 TRP A O 1
ATOM 1971 N N . ARG A 1 261 ? -7.362 0.650 26.745 1.00 88.06 261 ARG A N 1
ATOM 1972 C CA . ARG A 1 261 ? -6.376 -0.370 27.123 1.00 88.06 261 ARG A CA 1
ATOM 1973 C C . ARG A 1 261 ? -7.006 -1.660 27.646 1.00 88.06 261 ARG A C 1
ATOM 1975 O O . ARG A 1 261 ? -6.545 -2.735 27.285 1.00 88.06 261 ARG A O 1
ATOM 1982 N N . SER A 1 262 ? -8.054 -1.571 28.467 1.00 87.62 262 SER A N 1
ATOM 1983 C CA . SER A 1 262 ? -8.738 -2.744 29.036 1.00 87.62 262 SER A CA 1
ATOM 1984 C C . SER A 1 262 ? -9.544 -3.553 28.020 1.00 87.62 262 SER A C 1
ATOM 1986 O O . SER A 1 262 ? -9.977 -4.655 28.344 1.00 87.62 262 SER A O 1
ATOM 1988 N N . HIS A 1 263 ? -9.764 -3.009 26.823 1.00 88.19 263 HIS A N 1
ATOM 1989 C CA . HIS A 1 263 ? -10.513 -3.660 25.752 1.00 88.19 263 HIS A CA 1
ATOM 1990 C C . HIS A 1 263 ? -9.599 -4.317 24.715 1.00 88.19 263 HIS A C 1
ATOM 1992 O O . HIS A 1 263 ? -10.096 -5.036 23.858 1.00 88.19 263 HIS A O 1
ATOM 1998 N N . LEU A 1 264 ? -8.281 -4.100 24.773 1.00 86.75 264 LEU A N 1
ATOM 1999 C CA . LEU A 1 264 ? -7.340 -4.723 23.844 1.00 86.75 264 LEU A CA 1
ATOM 2000 C C . LEU A 1 264 ? -7.246 -6.232 24.101 1.00 86.75 264 LEU A C 1
ATOM 2002 O O . LEU A 1 264 ? -6.989 -6.669 25.225 1.00 86.75 264 LEU A O 1
ATOM 2006 N N . ALA A 1 265 ? -7.425 -7.022 23.045 1.00 86.88 265 ALA A N 1
ATOM 2007 C CA . ALA A 1 265 ? -7.159 -8.451 23.062 1.00 86.88 265 ALA A CA 1
ATOM 2008 C C . ALA A 1 265 ? -5.668 -8.730 23.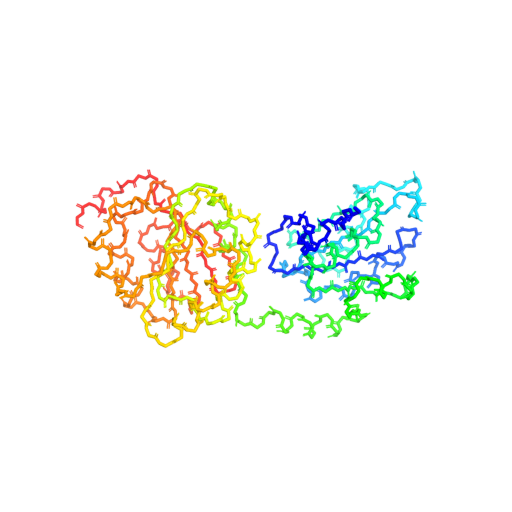329 1.00 86.88 265 ALA A C 1
ATOM 2010 O O . ALA A 1 265 ? -4.793 -7.881 23.125 1.00 86.88 265 ALA A O 1
ATOM 2011 N N . LEU A 1 266 ? -5.355 -9.948 23.775 1.00 81.25 266 LEU A N 1
ATOM 2012 C CA . LEU A 1 266 ? -3.962 -10.375 23.900 1.00 81.25 266 LEU A CA 1
ATOM 2013 C C . LEU A 1 266 ? -3.310 -10.395 22.516 1.00 81.25 266 LEU A C 1
ATOM 2015 O O . LEU A 1 266 ? -3.818 -11.039 21.606 1.00 81.25 266 LEU A O 1
ATOM 2019 N N . GLY A 1 267 ? -2.185 -9.692 22.376 1.00 80.94 267 GLY A N 1
ATOM 2020 C CA . GLY A 1 267 ? -1.498 -9.552 21.091 1.00 80.94 267 GLY A CA 1
ATOM 2021 C C . GLY A 1 267 ? -2.143 -8.549 20.131 1.00 80.94 267 GLY A C 1
ATOM 2022 O O . GLY A 1 267 ? -1.691 -8.456 18.994 1.00 80.94 267 GLY A O 1
ATOM 2023 N N . ALA A 1 268 ? -3.145 -7.779 20.574 1.00 85.88 268 ALA A N 1
ATOM 2024 C CA . ALA A 1 268 ? -3.769 -6.751 19.749 1.00 85.88 268 ALA A CA 1
ATOM 2025 C C . ALA A 1 268 ? -2.743 -5.751 19.201 1.00 85.88 268 ALA A C 1
ATOM 2027 O O . ALA A 1 268 ? -1.784 -5.361 19.880 1.00 85.88 268 ALA A O 1
ATOM 2028 N N . ASN A 1 269 ? -2.986 -5.290 17.981 1.00 84.75 269 ASN A N 1
ATOM 2029 C CA . ASN A 1 269 ? -2.222 -4.228 17.358 1.00 84.75 269 ASN A CA 1
ATOM 2030 C C . ASN A 1 269 ? -2.752 -2.860 17.829 1.00 84.75 269 ASN A C 1
ATOM 2032 O O . ASN A 1 269 ? -3.954 -2.619 17.924 1.00 84.75 269 ASN A O 1
ATOM 2036 N N . VAL A 1 270 ? -1.849 -1.922 18.094 1.00 86.75 270 VAL A N 1
ATOM 2037 C CA . VAL A 1 270 ? -2.164 -0.504 18.283 1.00 86.75 270 VAL A CA 1
ATOM 2038 C C . VAL A 1 270 ? -1.432 0.265 17.201 1.00 86.75 270 VAL A C 1
ATOM 2040 O O . VAL A 1 270 ? -0.205 0.275 17.175 1.00 86.75 270 VAL A O 1
ATOM 2043 N N . ALA A 1 271 ? -2.169 0.888 16.293 1.00 85.69 271 ALA A N 1
ATOM 2044 C CA . ALA A 1 271 ? -1.613 1.736 15.257 1.00 85.69 271 ALA A CA 1
ATOM 2045 C C . ALA A 1 271 ? -1.719 3.204 15.669 1.00 85.69 271 ALA A C 1
ATOM 2047 O O . ALA A 1 271 ? -2.749 3.657 16.159 1.00 85.69 271 ALA A O 1
ATOM 2048 N N . LEU A 1 272 ? -0.655 3.958 15.447 1.00 82.19 272 LEU A N 1
ATOM 2049 C CA . LEU A 1 272 ? -0.608 5.401 15.609 1.00 82.19 272 LEU A CA 1
ATOM 2050 C C . LEU A 1 272 ? -0.431 6.024 14.229 1.00 82.19 272 LEU A C 1
ATOM 2052 O O . LEU A 1 272 ? 0.509 5.657 13.531 1.00 82.19 272 LEU A O 1
ATOM 2056 N N . VAL A 1 273 ? -1.299 6.960 13.853 1.00 79.38 273 VAL A N 1
ATOM 2057 C CA . VAL A 1 273 ? -1.227 7.710 12.589 1.00 79.38 273 VAL A CA 1
ATOM 2058 C C . VAL A 1 273 ? -1.036 9.199 12.839 1.00 79.38 273 VAL A C 1
ATOM 2060 O O . VAL A 1 273 ? -1.379 9.699 13.907 1.00 79.38 273 VAL A O 1
ATOM 2063 N N . ASN A 1 274 ? -0.509 9.911 11.843 1.00 71.19 274 ASN A N 1
ATOM 2064 C CA . ASN A 1 274 ? -0.297 11.361 11.852 1.00 71.19 274 ASN A CA 1
ATOM 2065 C C . ASN A 1 274 ? 0.505 11.864 13.066 1.00 71.19 274 ASN A C 1
ATOM 2067 O O . ASN A 1 274 ? 0.253 12.953 13.583 1.00 71.19 274 ASN A O 1
ATOM 2071 N N . ASP A 1 275 ? 1.462 11.067 13.545 1.00 72.00 275 ASP A N 1
ATOM 2072 C CA . ASP A 1 275 ? 2.282 11.432 14.699 1.00 72.00 275 ASP A CA 1
ATOM 2073 C C . ASP A 1 275 ? 3.455 12.338 14.306 1.00 72.00 275 ASP A C 1
ATOM 2075 O O . ASP A 1 275 ? 4.242 12.020 13.413 1.00 72.00 275 ASP A O 1
ATOM 2079 N N . GLY A 1 276 ? 3.595 13.453 15.026 1.00 65.38 276 GLY A N 1
ATOM 2080 C CA . GLY A 1 276 ? 4.746 14.356 14.944 1.00 65.38 276 GLY A CA 1
ATOM 2081 C C . GLY A 1 276 ? 5.992 13.847 15.684 1.00 65.38 276 GLY A C 1
ATOM 2082 O O . GLY A 1 276 ? 7.000 14.547 15.713 1.00 65.38 276 GLY A O 1
ATOM 2083 N N . GLY A 1 277 ? 5.926 12.656 16.291 1.00 70.62 277 GLY A N 1
ATOM 2084 C CA . GLY A 1 277 ? 7.029 11.942 16.942 1.00 70.62 277 GLY A CA 1
ATOM 2085 C C . GLY A 1 277 ? 6.832 11.733 18.447 1.00 70.62 277 GLY A C 1
ATOM 2086 O O . GLY A 1 277 ? 7.373 10.782 19.010 1.00 70.62 277 GLY A O 1
ATOM 2087 N N . GLU A 1 278 ? 6.037 12.583 19.097 1.00 76.75 278 GLU A N 1
ATOM 2088 C CA . GLU A 1 278 ? 5.784 12.515 20.540 1.00 76.75 278 GLU A CA 1
ATOM 2089 C C . GLU A 1 278 ? 4.888 11.321 20.922 1.00 76.75 278 GLU A C 1
ATOM 2091 O O . GLU A 1 278 ? 5.089 10.685 21.960 1.00 76.75 278 GLU A O 1
ATOM 2096 N N . GLY A 1 279 ? 3.902 10.976 20.088 1.00 77.69 279 GLY A N 1
ATOM 2097 C CA . GLY A 1 279 ? 2.982 9.870 20.354 1.00 77.69 279 GLY A CA 1
ATOM 2098 C C . GLY A 1 279 ? 3.669 8.504 20.325 1.00 77.69 279 GLY A C 1
ATOM 2099 O O . GLY A 1 279 ? 3.320 7.608 21.095 1.00 77.69 279 GLY A O 1
ATOM 2100 N N . ARG A 1 280 ? 4.699 8.341 19.496 1.00 81.38 280 ARG A N 1
ATOM 2101 C CA . ARG A 1 280 ? 5.524 7.132 19.464 1.00 81.38 280 ARG A CA 1
ATOM 2102 C C . ARG A 1 280 ? 6.273 6.908 20.773 1.00 81.38 280 ARG A C 1
ATOM 2104 O O . ARG A 1 280 ? 6.303 5.783 21.268 1.00 81.38 280 ARG A O 1
ATOM 2111 N N . GLU A 1 281 ? 6.864 7.959 21.337 1.00 79.50 281 GLU A N 1
ATOM 2112 C CA . GLU A 1 281 ? 7.567 7.880 22.622 1.00 79.50 281 GLU A CA 1
ATOM 2113 C C . GLU A 1 281 ? 6.601 7.513 23.757 1.00 79.50 281 GLU A C 1
ATOM 2115 O O . GLU A 1 281 ? 6.900 6.657 24.594 1.00 79.50 281 GLU A O 1
ATOM 2120 N N . LEU A 1 282 ? 5.387 8.073 23.724 1.00 82.25 282 LEU A N 1
ATOM 2121 C CA . LEU A 1 282 ? 4.304 7.677 24.618 1.00 82.25 282 LEU A CA 1
ATOM 2122 C C . LEU A 1 282 ? 4.030 6.165 24.545 1.00 82.25 282 LEU A C 1
ATOM 2124 O O . LEU A 1 282 ? 4.077 5.493 25.567 1.00 82.25 282 LEU A O 1
ATOM 2128 N N . LEU A 1 283 ? 3.774 5.602 23.363 1.00 82.31 283 LEU A N 1
ATOM 2129 C CA . LEU A 1 283 ? 3.412 4.180 23.257 1.00 82.31 283 LEU A CA 1
ATOM 2130 C C . LEU A 1 283 ? 4.541 3.242 23.707 1.00 82.31 283 LEU A C 1
ATOM 2132 O O . LEU A 1 283 ? 4.279 2.234 24.363 1.00 82.31 283 LEU A O 1
ATOM 2136 N N . LEU A 1 284 ? 5.797 3.605 23.436 1.00 81.06 284 LEU A N 1
ATOM 2137 C CA . LEU A 1 284 ? 6.959 2.860 23.925 1.00 81.06 284 LEU A CA 1
ATOM 2138 C C . LEU A 1 284 ? 7.069 2.896 25.456 1.00 81.06 284 LEU A C 1
ATOM 2140 O O . LEU A 1 284 ? 7.328 1.867 26.081 1.00 81.06 284 LEU A O 1
ATOM 2144 N N . THR A 1 285 ? 6.860 4.062 26.074 1.00 80.88 285 THR A N 1
ATOM 2145 C CA . THR A 1 285 ? 6.921 4.211 27.543 1.00 80.88 285 THR A CA 1
ATOM 2146 C C . THR A 1 285 ? 5.779 3.494 28.260 1.00 80.88 285 THR A C 1
ATOM 2148 O O . THR A 1 285 ? 5.960 3.025 29.382 1.00 80.88 285 THR A O 1
ATOM 2151 N N . GLU A 1 286 ? 4.640 3.322 27.592 1.00 82.12 286 GLU A N 1
ATOM 2152 C CA . GLU A 1 286 ? 3.506 2.528 28.075 1.00 82.12 286 GLU A CA 1
ATOM 2153 C C . GLU A 1 286 ? 3.698 1.009 27.896 1.00 82.12 286 GLU A C 1
ATOM 2155 O O . GLU A 1 286 ? 2.802 0.224 28.209 1.00 82.12 286 GLU A O 1
ATOM 2160 N N . GLY A 1 287 ? 4.872 0.575 27.424 1.00 80.81 287 GLY A N 1
ATOM 2161 C CA . GLY A 1 287 ? 5.249 -0.835 27.331 1.00 80.81 287 GLY A CA 1
ATOM 2162 C C . GLY A 1 287 ? 4.750 -1.549 26.075 1.00 80.81 287 GLY A C 1
ATOM 2163 O O . GLY A 1 287 ? 4.893 -2.771 25.986 1.00 80.81 287 GLY A O 1
ATOM 2164 N N . LEU A 1 288 ? 4.196 -0.821 25.097 1.00 84.12 288 LEU A N 1
ATOM 2165 C CA . LEU A 1 288 ? 3.862 -1.402 23.801 1.00 84.12 288 LEU A CA 1
ATOM 2166 C C . LEU A 1 288 ? 5.140 -1.639 22.988 1.00 84.12 288 LEU A C 1
ATOM 2168 O O . LEU A 1 288 ? 6.082 -0.842 23.007 1.00 84.12 288 LEU A O 1
ATOM 2172 N N . ARG A 1 289 ? 5.178 -2.749 22.247 1.00 81.50 289 ARG A N 1
ATOM 2173 C CA . ARG A 1 289 ? 6.347 -3.125 21.443 1.00 81.50 289 ARG A CA 1
ATOM 2174 C C . ARG A 1 289 ? 6.151 -2.677 20.010 1.00 81.50 289 ARG A C 1
ATOM 2176 O O . ARG A 1 289 ? 5.234 -3.145 19.350 1.00 81.50 289 ARG A O 1
ATOM 2183 N N . LEU A 1 290 ? 7.021 -1.808 19.515 1.00 80.88 290 LEU A N 1
ATOM 2184 C CA . LEU A 1 290 ? 7.007 -1.413 18.109 1.00 80.88 290 LEU A CA 1
ATOM 2185 C C . LEU A 1 290 ? 7.193 -2.648 17.206 1.00 80.88 290 LEU A C 1
ATOM 2187 O O . LEU A 1 290 ? 8.201 -3.341 17.332 1.00 80.88 290 LEU A O 1
ATOM 2191 N N . ARG A 1 291 ? 6.239 -2.901 16.301 1.00 73.62 291 ARG A N 1
ATOM 2192 C CA . ARG A 1 291 ? 6.318 -3.956 15.274 1.00 73.62 291 ARG A CA 1
ATOM 2193 C C . ARG A 1 291 ? 6.850 -3.398 13.957 1.00 73.62 291 ARG A C 1
ATOM 2195 O O . ARG A 1 291 ? 7.758 -3.973 13.370 1.00 73.62 291 ARG A O 1
ATOM 2202 N N . SER A 1 292 ? 6.299 -2.272 13.514 1.00 71.00 292 SER A N 1
ATOM 2203 C CA . SER A 1 292 ? 6.627 -1.647 12.230 1.00 71.00 292 SER A CA 1
ATOM 2204 C C . SER A 1 292 ? 6.405 -0.136 12.279 1.00 71.00 292 SER A C 1
ATOM 2206 O O . SER A 1 292 ? 5.704 0.391 13.146 1.00 71.00 292 SER A O 1
ATOM 2208 N N . THR A 1 293 ? 7.062 0.590 11.380 1.00 71.69 293 THR A N 1
ATOM 2209 C CA . THR A 1 293 ? 6.969 2.047 11.290 1.00 71.69 293 THR A CA 1
ATOM 2210 C C . THR A 1 293 ? 7.146 2.486 9.852 1.00 71.69 293 THR A C 1
ATOM 2212 O O . THR A 1 293 ? 8.018 1.964 9.171 1.00 71.69 293 THR A O 1
ATOM 2215 N N . ASP A 1 294 ? 6.395 3.508 9.458 1.00 66.31 294 ASP A N 1
ATOM 2216 C CA . ASP A 1 294 ? 6.582 4.243 8.210 1.00 66.31 294 ASP A CA 1
ATOM 2217 C C . ASP A 1 294 ? 6.491 5.749 8.465 1.00 66.31 294 ASP A C 1
ATOM 2219 O O . ASP A 1 294 ? 6.248 6.204 9.589 1.00 66.31 294 ASP A O 1
ATOM 2223 N N . ARG A 1 295 ? 6.681 6.561 7.419 1.00 64.81 295 ARG A N 1
ATOM 2224 C CA . ARG A 1 295 ? 6.478 8.010 7.524 1.00 64.81 295 ARG A CA 1
ATOM 2225 C C . ARG A 1 295 ? 5.033 8.310 7.920 1.00 64.81 295 ARG A C 1
ATOM 2227 O O . ARG A 1 295 ? 4.117 8.129 7.130 1.00 64.81 295 ARG A O 1
ATOM 2234 N N . GLY A 1 296 ? 4.862 8.817 9.139 1.00 62.75 296 GLY A N 1
ATOM 2235 C CA . GLY A 1 296 ? 3.572 9.264 9.658 1.00 62.75 296 GLY A CA 1
ATOM 2236 C C . GLY A 1 296 ? 2.729 8.177 10.323 1.00 62.75 296 GLY A C 1
ATOM 2237 O O . GLY A 1 296 ? 1.644 8.506 10.793 1.00 62.75 296 GLY A O 1
ATOM 2238 N N . ALA A 1 297 ? 3.204 6.927 10.422 1.00 72.44 297 ALA A N 1
ATOM 2239 C CA . ALA A 1 297 ? 2.530 5.917 11.232 1.00 72.44 297 ALA A CA 1
ATOM 2240 C C . ALA A 1 297 ? 3.474 4.890 11.868 1.00 72.44 297 ALA A C 1
ATOM 2242 O O . ALA A 1 297 ? 4.597 4.654 11.416 1.00 72.44 297 ALA A O 1
ATOM 2243 N N . ALA A 1 298 ? 3.001 4.259 12.934 1.00 75.56 298 ALA A N 1
ATOM 2244 C CA . ALA A 1 298 ? 3.688 3.161 13.595 1.00 75.56 298 ALA A CA 1
ATOM 2245 C C . ALA A 1 298 ? 2.675 2.165 14.158 1.00 75.56 298 ALA A C 1
ATOM 2247 O O . ALA A 1 298 ? 1.652 2.567 14.707 1.00 75.56 298 ALA A O 1
ATOM 2248 N N . VAL A 1 299 ? 2.978 0.875 14.048 1.00 79.69 299 VAL A N 1
ATOM 2249 C CA . VAL A 1 299 ? 2.165 -0.205 14.614 1.00 79.69 299 VAL A CA 1
ATOM 2250 C C . VAL A 1 299 ? 2.927 -0.854 15.754 1.00 79.69 299 VAL A C 1
ATOM 2252 O O . VAL A 1 299 ? 4.121 -1.151 15.653 1.00 79.69 299 VAL A O 1
ATOM 2255 N N . PHE A 1 300 ? 2.220 -1.084 16.851 1.00 88.12 300 PHE A N 1
ATOM 2256 C CA . PHE A 1 300 ? 2.744 -1.652 18.076 1.00 88.12 300 PHE A CA 1
ATOM 2257 C C . PHE A 1 300 ? 1.932 -2.880 18.476 1.00 88.12 300 PHE A C 1
ATOM 2259 O O . PHE A 1 300 ? 0.729 -2.922 18.257 1.00 88.12 300 PHE A O 1
ATOM 2266 N N . ALA A 1 301 ? 2.572 -3.854 19.110 1.00 81.75 301 ALA A N 1
ATOM 2267 C CA . ALA A 1 301 ? 1.899 -4.955 19.780 1.00 81.75 301 ALA A CA 1
ATOM 2268 C C . ALA A 1 301 ? 1.579 -4.565 21.225 1.00 81.75 301 ALA A C 1
ATOM 2270 O O . ALA A 1 301 ? 2.462 -4.096 21.962 1.00 81.75 301 ALA A O 1
ATOM 2271 N N . ALA A 1 302 ? 0.343 -4.819 21.647 1.00 82.06 302 ALA A N 1
ATOM 2272 C CA . ALA A 1 302 ? -0.009 -4.876 23.054 1.00 82.06 302 ALA A CA 1
ATOM 2273 C C . ALA A 1 302 ? 0.771 -6.019 23.742 1.00 82.06 302 ALA A C 1
ATOM 2275 O O . ALA A 1 302 ? 1.045 -7.053 23.124 1.00 82.06 302 ALA A O 1
ATOM 2276 N N . PRO A 1 303 ? 1.167 -5.859 25.014 1.00 74.88 303 PRO A N 1
ATOM 2277 C CA . PRO A 1 303 ? 1.922 -6.885 25.722 1.00 74.88 303 PRO A CA 1
ATOM 2278 C C . PRO A 1 303 ? 1.123 -8.194 25.857 1.00 74.88 303 PRO A C 1
ATOM 2280 O O . PRO A 1 303 ? -0.026 -8.200 26.285 1.00 74.88 303 PRO A O 1
ATOM 2283 N N . GLU A 1 304 ? 1.767 -9.326 25.556 1.00 67.88 304 GLU A N 1
ATOM 2284 C CA . GLU A 1 304 ? 1.180 -10.683 25.614 1.00 67.88 304 GLU A CA 1
ATOM 2285 C C . GLU A 1 304 ? 0.832 -11.157 27.036 1.00 67.88 304 GLU A C 1
ATOM 2287 O O . GLU A 1 304 ? 0.201 -12.196 27.229 1.00 67.88 304 GLU A O 1
ATOM 2292 N N . ARG A 1 305 ? 1.271 -10.420 28.058 1.00 62.09 305 ARG A N 1
ATOM 2293 C CA . ARG A 1 305 ? 0.904 -10.652 29.454 1.00 62.09 305 ARG A CA 1
ATOM 2294 C C . ARG A 1 305 ? 0.444 -9.328 30.050 1.00 62.09 305 ARG A C 1
ATOM 2296 O O . ARG A 1 305 ? 1.157 -8.341 29.869 1.00 62.09 305 ARG A O 1
ATOM 2303 N N . PRO A 1 306 ? -0.680 -9.292 30.791 1.00 54.41 306 PRO A N 1
ATOM 2304 C CA . PRO A 1 306 ? -1.025 -8.126 31.584 1.00 54.41 306 PRO A CA 1
ATOM 2305 C C . PRO A 1 306 ? 0.096 -7.937 32.601 1.00 54.41 306 PRO A C 1
ATOM 2307 O O . PRO A 1 306 ? 0.243 -8.710 33.549 1.00 54.41 306 PRO A O 1
ATOM 2310 N N . ASP A 1 307 ? 0.962 -6.965 32.341 1.00 49.50 307 ASP A N 1
ATOM 2311 C CA . ASP A 1 307 ? 2.067 -6.660 33.230 1.00 49.50 307 ASP A CA 1
ATOM 2312 C C . ASP A 1 307 ? 1.465 -6.317 34.598 1.00 49.50 307 ASP A C 1
ATOM 2314 O O . ASP A 1 307 ? 0.506 -5.552 34.683 1.00 49.50 307 ASP A O 1
ATOM 2318 N N . ALA A 1 308 ? 1.989 -6.868 35.695 1.00 45.22 308 ALA A N 1
ATOM 2319 C CA . ALA A 1 308 ? 1.406 -6.663 37.030 1.00 45.22 308 ALA A CA 1
ATOM 2320 C C . ALA A 1 308 ? 1.408 -5.180 37.475 1.00 45.22 308 ALA A C 1
ATOM 2322 O O . ALA A 1 308 ? 0.791 -4.817 38.477 1.00 45.22 308 ALA A O 1
ATOM 2323 N N . ARG A 1 309 ? 2.101 -4.312 36.725 1.00 48.31 309 ARG A N 1
ATOM 2324 C CA . ARG A 1 309 ? 2.079 -2.849 36.860 1.00 48.31 309 ARG A CA 1
ATOM 2325 C C . ARG A 1 309 ? 0.887 -2.174 36.164 1.00 48.31 309 ARG A C 1
ATOM 2327 O O . ARG A 1 309 ? 0.578 -1.049 36.525 1.00 48.31 309 ARG A O 1
ATOM 2334 N N . LEU A 1 310 ? 0.224 -2.850 35.223 1.00 43.66 310 LEU A N 1
ATOM 2335 C CA . LEU A 1 310 ? -0.916 -2.363 34.431 1.00 43.66 310 LEU A CA 1
ATOM 2336 C C . LEU A 1 310 ? -2.283 -2.651 35.080 1.00 43.66 310 LEU A C 1
ATOM 2338 O O . LEU A 1 310 ? -3.308 -2.247 34.543 1.00 43.66 310 LEU A O 1
ATOM 2342 N N . ALA A 1 311 ? -2.308 -3.342 36.224 1.00 38.28 311 ALA A N 1
ATOM 2343 C CA . ALA A 1 311 ? -3.523 -3.656 36.986 1.00 38.28 311 ALA A CA 1
ATOM 2344 C C . ALA A 1 311 ? -3.779 -2.689 38.166 1.00 38.28 311 ALA A C 1
ATOM 2346 O O . ALA A 1 311 ? -4.488 -3.051 39.107 1.00 38.28 311 ALA A O 1
ATOM 2347 N N . ARG A 1 312 ? -3.167 -1.497 38.163 1.00 38.94 312 ARG A N 1
ATOM 2348 C CA . ARG A 1 312 ? -3.357 -0.462 39.193 1.00 38.94 312 ARG A CA 1
ATOM 2349 C C . ARG A 1 312 ? -3.917 0.820 38.611 1.00 38.94 312 ARG A C 1
ATOM 2351 O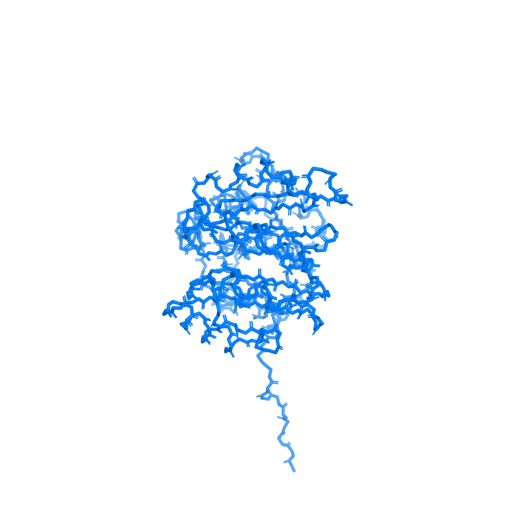 O . ARG A 1 312 ? -3.387 1.249 37.567 1.00 38.94 312 ARG A O 1
#

Organism: NCBI:txid2528008